Protein AF-A0A7C1L0Y0-F1 (afdb_monomer)

Radius of gyration: 21.25 Å; Cα contacts (8 Å, |Δi|>4): 255; chains: 1; bounding box: 67×41×47 Å

Mean predicted aligned error: 11.21 Å

Structure (mmCIF, N/CA/C/O backbone):
data_AF-A0A7C1L0Y0-F1
#
_entry.id   AF-A0A7C1L0Y0-F1
#
loop_
_atom_site.group_PDB
_atom_site.id
_atom_site.type_symbol
_atom_site.label_atom_id
_atom_site.label_alt_id
_atom_site.label_comp_id
_atom_site.label_asym_id
_atom_site.label_entity_id
_atom_site.label_seq_id
_atom_site.pdbx_PDB_ins_code
_atom_site.Cartn_x
_atom_site.Cartn_y
_atom_site.Cartn_z
_atom_site.occupancy
_atom_site.B_iso_or_equiv
_atom_site.auth_seq_id
_atom_site.auth_comp_id
_atom_site.auth_asym_id
_atom_site.auth_atom_id
_atom_site.pdbx_PDB_model_num
ATOM 1 N N . MET A 1 1 ? -4.955 -23.421 -29.730 1.00 35.38 1 MET A N 1
ATOM 2 C CA . MET A 1 1 ? -6.158 -22.615 -29.413 1.00 35.38 1 MET A CA 1
ATOM 3 C C . MET A 1 1 ? -6.436 -22.677 -27.915 1.00 35.38 1 MET A C 1
ATOM 5 O O . MET A 1 1 ? -6.998 -23.660 -27.446 1.00 35.38 1 MET A O 1
ATOM 9 N N . LYS A 1 2 ? -5.989 -21.679 -27.143 1.00 33.38 2 LYS A N 1
ATOM 10 C CA . LYS A 1 2 ? -6.335 -21.551 -25.717 1.00 33.38 2 LYS A CA 1
ATOM 11 C C . LYS A 1 2 ? -7.676 -20.817 -25.620 1.00 33.38 2 LYS A C 1
ATOM 13 O O . LYS A 1 2 ? -7.825 -19.755 -26.209 1.00 33.38 2 LYS A O 1
ATOM 18 N N . LYS A 1 3 ? -8.651 -21.419 -24.934 1.00 31.72 3 LYS A N 1
ATOM 19 C CA . LYS A 1 3 ? -9.979 -20.837 -24.696 1.00 31.72 3 LYS A CA 1
ATOM 20 C C . LYS A 1 3 ? -9.830 -19.555 -23.870 1.00 31.72 3 LYS A C 1
ATOM 22 O O . LYS A 1 3 ? -9.329 -19.617 -22.749 1.00 31.72 3 LYS A O 1
ATOM 27 N N . GLU A 1 4 ? -10.279 -18.426 -24.410 1.00 34.56 4 GLU A N 1
ATOM 28 C CA . GLU A 1 4 ? -10.445 -17.182 -23.657 1.00 34.56 4 GLU A CA 1
ATOM 29 C C . GLU A 1 4 ? -11.458 -17.413 -22.529 1.00 34.56 4 GLU A C 1
ATOM 31 O O . GLU A 1 4 ? -12.643 -17.664 -22.763 1.00 34.56 4 GLU A O 1
ATOM 36 N N . LYS A 1 5 ? -10.995 -17.358 -21.278 1.00 37.69 5 LYS A N 1
ATOM 37 C CA . LYS A 1 5 ? -11.889 -17.243 -20.127 1.00 37.69 5 LYS A CA 1
ATOM 38 C C . LYS A 1 5 ? -12.346 -15.791 -20.055 1.00 37.69 5 LYS A C 1
ATOM 40 O O . LYS A 1 5 ? -11.614 -14.907 -19.625 1.00 37.69 5 LYS A O 1
ATOM 45 N N . MET A 1 6 ? -13.571 -15.563 -20.511 1.00 31.81 6 MET A N 1
ATOM 46 C CA . MET A 1 6 ? -14.290 -14.307 -20.348 1.00 31.81 6 MET A CA 1
ATOM 47 C C . MET A 1 6 ? -14.383 -13.981 -18.848 1.00 31.81 6 MET A C 1
ATOM 49 O O . MET A 1 6 ? -15.050 -14.692 -18.094 1.00 31.81 6 MET A O 1
ATOM 53 N N . PHE A 1 7 ? -13.678 -12.935 -18.413 1.00 35.31 7 PHE A N 1
ATOM 54 C CA . PHE A 1 7 ? -13.710 -12.435 -17.039 1.00 35.31 7 PHE A CA 1
ATOM 55 C C . PHE A 1 7 ? -15.130 -11.957 -16.705 1.00 35.31 7 PHE A C 1
ATOM 57 O O . PHE A 1 7 ? -15.540 -10.861 -17.078 1.00 35.31 7 PHE A O 1
ATOM 64 N N . HIS A 1 8 ? -15.899 -12.795 -16.012 1.00 37.00 8 HIS A N 1
ATOM 65 C CA . HIS A 1 8 ? -17.116 -12.371 -15.332 1.00 37.00 8 HIS A CA 1
ATOM 66 C C . HIS A 1 8 ? -16.709 -11.783 -13.979 1.00 37.00 8 HIS A C 1
ATOM 68 O O . HIS A 1 8 ? -16.465 -12.523 -13.027 1.00 37.00 8 HIS A O 1
ATOM 74 N N . SER A 1 9 ? -16.643 -10.451 -13.897 1.00 36.31 9 SER A N 1
ATOM 75 C CA . SER A 1 9 ? -16.677 -9.756 -12.609 1.00 36.31 9 SER A CA 1
ATOM 76 C C . SER A 1 9 ? -17.958 -10.175 -11.888 1.00 36.31 9 SER A C 1
ATOM 78 O O . SER A 1 9 ? -19.074 -9.974 -12.374 1.00 36.31 9 SER A O 1
ATOM 80 N N . LYS A 1 10 ? -17.796 -10.841 -10.749 1.00 47.59 10 LYS A N 1
ATOM 81 C CA . LYS A 1 10 ? -18.894 -11.393 -9.963 1.00 47.59 10 LYS A CA 1
ATOM 82 C C . LYS A 1 10 ? -19.324 -10.404 -8.881 1.00 47.59 10 LYS A C 1
ATOM 84 O O . LYS A 1 10 ? -19.517 -10.808 -7.746 1.00 47.59 10 LYS A O 1
ATOM 89 N N . THR A 1 11 ? -19.501 -9.125 -9.213 1.00 47.56 11 THR A N 1
ATOM 90 C CA . THR A 1 11 ? -19.974 -8.105 -8.258 1.00 47.56 11 THR A CA 1
ATOM 91 C C . THR A 1 11 ? -20.787 -7.007 -8.950 1.00 47.56 11 THR A C 1
ATOM 93 O O . THR A 1 11 ? -20.313 -5.898 -9.136 1.00 47.56 11 THR A O 1
ATOM 96 N N . ASP A 1 12 ? -21.984 -7.362 -9.420 1.00 54.16 12 ASP A N 1
ATOM 97 C CA . ASP A 1 12 ? -23.281 -6.778 -9.022 1.00 54.16 12 ASP A CA 1
ATOM 98 C C . ASP A 1 12 ? -24.364 -7.429 -9.893 1.00 54.16 12 ASP A C 1
ATOM 100 O O . ASP A 1 12 ? -24.525 -7.151 -11.081 1.00 54.16 12 ASP A O 1
ATOM 104 N N . SER A 1 13 ? -25.035 -8.454 -9.361 1.00 59.94 13 SER A N 1
ATOM 105 C CA . SER A 1 13 ? -25.794 -9.352 -10.236 1.00 59.94 13 SER A CA 1
ATOM 106 C C . SER A 1 13 ? -27.101 -8.713 -10.731 1.00 59.94 13 SER A C 1
ATOM 108 O O . SER A 1 13 ? -27.903 -8.226 -9.933 1.00 59.94 13 SER A O 1
ATOM 110 N N . ARG A 1 14 ? -27.398 -8.870 -12.030 1.00 62.81 14 ARG A N 1
ATOM 111 C CA . ARG A 1 14 ? -28.728 -8.641 -12.644 1.00 62.81 14 ARG A CA 1
ATOM 112 C C . ARG A 1 14 ? -29.871 -9.269 -11.837 1.00 62.81 14 ARG A C 1
ATOM 114 O O . ARG A 1 14 ? -30.970 -8.736 -11.767 1.00 62.81 14 ARG A O 1
ATOM 121 N N . ARG A 1 15 ? -29.600 -10.399 -11.178 1.00 63.84 15 ARG A N 1
ATOM 122 C CA . ARG A 1 15 ? -30.541 -11.102 -10.296 1.00 63.84 15 ARG A CA 1
ATOM 123 C C . ARG A 1 15 ? -30.881 -10.291 -9.039 1.00 63.84 15 ARG A C 1
ATOM 125 O O . ARG A 1 15 ? -32.002 -10.381 -8.556 1.00 63.84 15 ARG A O 1
ATOM 132 N N . ARG A 1 16 ? -29.943 -9.502 -8.510 1.00 60.69 16 ARG A N 1
ATOM 133 C CA . ARG A 1 16 ? -30.163 -8.597 -7.371 1.00 60.69 16 ARG A CA 1
ATOM 134 C C . ARG A 1 16 ? -31.019 -7.401 -7.793 1.00 60.69 16 ARG A C 1
ATOM 136 O O . ARG A 1 16 ? -31.994 -7.110 -7.113 1.00 60.69 16 ARG A O 1
ATOM 143 N N . PHE A 1 17 ? -30.726 -6.815 -8.958 1.00 63.44 17 PHE A N 1
ATOM 144 C CA . PHE A 1 17 ? -31.548 -5.771 -9.583 1.00 63.44 17 PHE A CA 1
ATOM 145 C C . PHE A 1 17 ? -32.999 -6.234 -9.801 1.00 63.44 17 PHE A C 1
ATOM 147 O O . PHE A 1 17 ? -33.929 -5.585 -9.328 1.00 63.44 17 PHE A O 1
ATOM 154 N N . LEU A 1 18 ? -33.195 -7.411 -10.411 1.00 71.25 18 LEU A N 1
ATOM 155 C CA . LEU A 1 18 ? -34.526 -7.992 -10.633 1.00 71.25 18 LEU A CA 1
ATOM 156 C C . LEU A 1 18 ? -35.269 -8.282 -9.320 1.00 71.25 18 LEU A C 1
ATOM 158 O O . LEU A 1 18 ? -36.446 -7.953 -9.210 1.00 71.25 18 LEU A O 1
ATOM 162 N N . LYS A 1 19 ? -34.589 -8.826 -8.300 1.00 62.62 19 LYS A N 1
ATOM 163 C CA . LYS A 1 19 ? -35.186 -9.057 -6.971 1.00 62.62 19 LYS A CA 1
ATOM 164 C C . LYS A 1 19 ? -35.640 -7.755 -6.297 1.00 62.62 19 LYS A C 1
ATOM 166 O O . LYS A 1 19 ? -36.722 -7.713 -5.710 1.00 62.62 19 LYS A O 1
ATOM 171 N N . CYS A 1 20 ? -34.842 -6.692 -6.386 1.00 60.16 20 CYS A N 1
ATOM 172 C CA . CYS A 1 20 ? -35.207 -5.385 -5.836 1.00 60.16 20 CYS A CA 1
ATOM 173 C C . CYS A 1 20 ? -36.398 -4.757 -6.580 1.00 60.16 20 CYS A C 1
ATOM 175 O O . CYS A 1 20 ? -37.294 -4.224 -5.929 1.00 60.16 20 CYS A O 1
ATOM 177 N N . LEU A 1 21 ? -36.456 -4.889 -7.910 1.00 64.94 21 LEU A N 1
ATOM 178 C CA . LEU A 1 21 ? -37.602 -4.471 -8.729 1.00 64.94 21 LEU A CA 1
ATOM 179 C C . LEU A 1 21 ? -38.893 -5.196 -8.334 1.00 64.94 21 LEU A C 1
ATOM 181 O O . LEU A 1 21 ? -39.922 -4.554 -8.137 1.00 64.94 21 LEU A O 1
ATOM 185 N N . THR A 1 22 ? -38.836 -6.519 -8.148 1.00 62.50 22 THR A N 1
ATOM 186 C CA . THR A 1 22 ? -40.013 -7.309 -7.752 1.00 62.50 22 THR A CA 1
ATOM 187 C C . THR A 1 22 ? -40.542 -6.933 -6.368 1.00 62.50 22 THR A C 1
ATOM 189 O O . THR A 1 22 ? -41.752 -6.864 -6.174 1.00 62.50 22 THR A O 1
ATOM 192 N N . LEU A 1 23 ? -39.655 -6.624 -5.414 1.00 58.59 23 LEU A N 1
ATOM 193 C CA . LEU A 1 23 ? -40.051 -6.165 -4.077 1.00 58.59 23 LEU A CA 1
ATOM 194 C C . LEU A 1 23 ? -40.652 -4.751 -4.106 1.00 58.59 23 LEU A C 1
ATOM 196 O O . LEU A 1 23 ? -41.602 -4.478 -3.377 1.00 58.59 23 LEU A O 1
ATOM 200 N N . GLY A 1 24 ? -40.131 -3.868 -4.966 1.00 57.28 24 GLY A N 1
ATOM 201 C CA . GLY A 1 24 ? -40.693 -2.535 -5.188 1.00 57.28 24 GLY A CA 1
ATOM 202 C C . GLY A 1 24 ? -42.105 -2.584 -5.779 1.00 57.28 24 GLY A C 1
ATOM 203 O O . GLY A 1 24 ? -42.995 -1.901 -5.280 1.00 57.28 24 GLY A O 1
ATOM 204 N N . ALA A 1 25 ? -42.334 -3.439 -6.781 1.00 59.56 25 ALA A N 1
ATOM 205 C CA . ALA A 1 25 ? -43.645 -3.611 -7.411 1.00 59.56 25 ALA A CA 1
ATOM 206 C C . ALA A 1 25 ? -44.691 -4.221 -6.456 1.00 59.56 25 ALA A C 1
ATOM 208 O O . ALA A 1 25 ? -45.828 -3.753 -6.406 1.00 59.56 25 ALA A O 1
ATOM 209 N N . ALA A 1 26 ? -44.304 -5.215 -5.649 1.00 58.16 26 ALA A N 1
ATOM 210 C CA . ALA A 1 26 ? -45.197 -5.827 -4.662 1.00 58.16 26 ALA A CA 1
ATOM 211 C C . ALA A 1 26 ? -45.600 -4.851 -3.537 1.00 58.16 26 ALA A C 1
ATOM 213 O O . ALA A 1 26 ? -46.751 -4.852 -3.108 1.00 58.16 26 ALA A O 1
ATOM 214 N N . GLY A 1 27 ? -44.684 -3.982 -3.091 1.00 56.69 27 GLY A N 1
ATOM 215 C CA . GLY A 1 27 ? -44.976 -2.960 -2.078 1.00 56.69 27 GLY A CA 1
ATOM 216 C C . GLY A 1 27 ? -45.966 -1.885 -2.544 1.00 56.69 27 GLY A C 1
ATOM 217 O O . GLY A 1 27 ? -46.777 -1.424 -1.744 1.00 56.69 27 GLY A O 1
ATOM 218 N N . VAL A 1 28 ? -45.942 -1.534 -3.837 1.00 56.06 28 VAL A N 1
ATOM 219 C CA . VAL A 1 28 ? -46.914 -0.618 -4.468 1.00 56.06 28 VAL A CA 1
ATOM 220 C C . VAL A 1 28 ? -48.297 -1.262 -4.565 1.00 56.06 28 VAL A C 1
ATOM 222 O O . VAL A 1 28 ? -49.297 -0.619 -4.258 1.00 56.06 28 VAL A O 1
ATOM 225 N N . ALA A 1 29 ? -48.361 -2.542 -4.940 1.00 55.28 29 ALA A N 1
ATOM 226 C CA . ALA A 1 29 ? -49.622 -3.274 -5.060 1.00 55.28 29 ALA A CA 1
ATOM 227 C C . ALA A 1 29 ? -50.305 -3.535 -3.701 1.00 55.28 29 ALA A C 1
ATOM 229 O O . ALA A 1 29 ? -51.528 -3.620 -3.639 1.00 55.28 29 ALA A O 1
ATOM 230 N N . ALA A 1 30 ? -49.535 -3.627 -2.611 1.00 55.38 30 ALA A N 1
ATOM 231 C CA . ALA A 1 30 ? -50.038 -3.886 -1.258 1.00 55.38 30 ALA A CA 1
ATOM 232 C C . ALA A 1 30 ? -50.416 -2.617 -0.457 1.00 55.38 30 ALA A C 1
ATOM 234 O O . ALA A 1 30 ? -50.624 -2.701 0.752 1.00 55.38 30 ALA A O 1
ATOM 235 N N . GLY A 1 31 ? -50.483 -1.439 -1.092 1.00 47.25 31 GLY A N 1
ATOM 236 C CA . GLY A 1 31 ? -50.900 -0.190 -0.435 1.00 47.25 31 GLY A CA 1
ATOM 237 C C . GLY A 1 31 ? -49.877 0.407 0.542 1.00 47.25 31 GLY A C 1
ATOM 238 O O . GLY A 1 31 ? -50.214 1.292 1.327 1.00 47.25 31 GLY A O 1
ATOM 239 N N . GLY A 1 32 ? -48.623 -0.054 0.513 1.00 57.50 32 GLY A N 1
ATOM 240 C CA . GLY A 1 32 ? -47.550 0.529 1.314 1.00 57.50 32 GLY A CA 1
ATOM 241 C C . GLY A 1 32 ? -47.140 1.907 0.788 1.00 57.50 32 GLY A C 1
ATOM 242 O O . GLY A 1 32 ? -47.070 2.121 -0.421 1.00 57.50 32 GLY A O 1
ATOM 243 N N . LEU A 1 33 ? -46.821 2.842 1.693 1.00 51.41 33 LEU A N 1
ATOM 244 C CA . LEU A 1 33 ? -46.258 4.155 1.349 1.00 51.41 33 LEU A CA 1
ATOM 245 C C . LEU A 1 33 ? -45.035 3.981 0.433 1.00 51.41 33 LEU A C 1
ATOM 247 O O . LEU A 1 33 ? -43.972 3.526 0.865 1.00 51.41 33 LEU A O 1
ATOM 251 N N . TYR A 1 34 ? -45.190 4.348 -0.839 1.00 53.59 34 TYR A N 1
ATOM 252 C CA . TYR A 1 34 ? -44.123 4.321 -1.830 1.00 53.59 34 TYR A CA 1
ATOM 253 C C . TYR A 1 34 ? -43.021 5.299 -1.404 1.00 53.59 34 TYR A C 1
ATOM 255 O O . TYR A 1 34 ? -43.195 6.513 -1.459 1.00 53.59 34 TYR A O 1
ATOM 263 N N . GLN A 1 35 ? -41.883 4.772 -0.942 1.00 55.03 35 GLN A N 1
ATOM 264 C CA . GLN A 1 35 ? -40.691 5.563 -0.616 1.00 55.03 35 GLN A CA 1
ATOM 265 C C . GLN A 1 35 ? -39.624 5.350 -1.702 1.00 55.03 35 GLN A C 1
ATOM 267 O O . GLN A 1 35 ? -38.693 4.560 -1.501 1.00 55.03 35 GLN A O 1
ATOM 272 N N . PRO A 1 36 ? -39.729 6.038 -2.857 1.00 54.62 36 PRO A N 1
ATOM 273 C CA . PRO A 1 36 ? -38.850 5.828 -4.010 1.00 54.62 36 PRO A CA 1
ATOM 274 C C . PRO A 1 36 ? -37.370 6.033 -3.669 1.00 54.62 36 PRO A C 1
ATOM 276 O O . PRO A 1 36 ? -36.516 5.323 -4.192 1.00 54.62 36 PRO A O 1
ATOM 279 N N . GLN A 1 37 ? -37.054 6.912 -2.713 1.00 54.31 37 GLN A N 1
ATOM 280 C CA . GLN A 1 37 ? -35.682 7.136 -2.246 1.00 54.31 37 GLN A CA 1
ATOM 281 C C . GLN A 1 37 ? -35.058 5.920 -1.542 1.00 54.31 37 GLN A C 1
ATOM 283 O O . GLN A 1 37 ? -33.864 5.666 -1.697 1.00 54.31 37 GLN A O 1
ATOM 288 N N . LYS A 1 38 ? -35.839 5.114 -0.808 1.00 57.16 38 LYS A N 1
ATOM 289 C CA . LYS A 1 38 ? -35.324 3.893 -0.157 1.00 57.16 38 LYS A CA 1
ATOM 290 C C . LYS A 1 38 ? -35.105 2.753 -1.148 1.00 57.16 38 LYS A C 1
ATOM 292 O O . LYS A 1 38 ? -34.252 1.901 -0.920 1.00 57.16 38 LYS A O 1
ATOM 297 N N . VAL A 1 39 ? -35.872 2.724 -2.236 1.00 58.06 39 VAL A N 1
ATOM 298 C CA . VAL A 1 39 ? -35.721 1.728 -3.306 1.00 58.06 39 VAL A CA 1
ATOM 299 C C . VAL A 1 39 ? -34.561 2.115 -4.222 1.00 58.06 39 VAL A C 1
ATOM 301 O O . VAL A 1 39 ? -33.701 1.280 -4.478 1.00 58.06 39 VAL A O 1
ATOM 304 N N . SER A 1 40 ? -34.471 3.389 -4.615 1.00 57.03 40 SER A N 1
ATOM 305 C CA . SER A 1 40 ? -33.349 3.935 -5.385 1.00 57.03 40 SER A CA 1
ATOM 306 C C . SER A 1 40 ? -32.017 3.729 -4.664 1.00 57.03 40 SER A C 1
ATOM 308 O O . SER A 1 40 ? -31.117 3.114 -5.221 1.00 57.03 40 SER A O 1
ATOM 310 N N . SER A 1 41 ? -31.920 4.098 -3.381 1.00 59.91 41 SER A N 1
ATOM 311 C CA . SER A 1 41 ? -30.669 3.939 -2.621 1.00 59.91 41 SER A CA 1
ATOM 312 C C . SER A 1 41 ? -30.236 2.483 -2.418 1.00 59.91 41 SER A C 1
ATOM 314 O O . SER A 1 41 ? -29.048 2.194 -2.300 1.00 59.91 41 SER A O 1
ATOM 316 N N . ARG A 1 42 ? -31.183 1.536 -2.427 1.00 57.75 42 ARG A N 1
ATOM 317 C CA . ARG A 1 42 ? -30.892 0.092 -2.410 1.00 57.75 42 ARG A CA 1
ATOM 318 C C . ARG A 1 42 ? -30.475 -0.468 -3.771 1.00 57.75 42 ARG A C 1
ATOM 320 O O . ARG A 1 42 ? -29.869 -1.537 -3.800 1.00 57.75 42 ARG A O 1
ATOM 327 N N . ILE A 1 43 ? -30.842 0.192 -4.870 1.00 54.09 43 ILE A N 1
ATOM 328 C CA . ILE A 1 43 ? -30.554 -0.244 -6.245 1.00 54.09 43 ILE A CA 1
ATOM 329 C C . ILE A 1 43 ? -29.285 0.424 -6.787 1.00 54.09 43 ILE A C 1
ATOM 331 O O . ILE A 1 43 ? -28.487 -0.247 -7.432 1.00 54.09 43 ILE A O 1
ATOM 335 N N . PHE A 1 44 ? -29.096 1.712 -6.511 1.00 59.88 44 PHE A N 1
ATOM 336 C CA . PHE A 1 44 ? -28.043 2.553 -7.083 1.00 59.88 44 PHE A CA 1
ATOM 337 C C . PHE A 1 44 ? -27.012 3.035 -6.051 1.00 59.88 44 PHE A C 1
ATOM 339 O O . PHE A 1 44 ? -26.029 3.664 -6.423 1.00 59.88 44 PHE A O 1
ATOM 346 N N . GLY A 1 45 ? -27.202 2.714 -4.766 1.00 59.25 45 GLY A N 1
ATOM 347 C CA . GLY A 1 45 ? -26.424 3.307 -3.679 1.00 59.25 45 GLY A CA 1
ATOM 348 C C . GLY A 1 45 ? -26.984 4.665 -3.249 1.00 59.25 45 GLY A C 1
ATOM 349 O O . GLY A 1 45 ? -27.864 5.234 -3.888 1.00 59.25 45 GLY A O 1
ATOM 350 N N . SER A 1 46 ? -26.527 5.166 -2.105 1.00 62.53 46 SER A N 1
ATOM 351 C CA . SER A 1 46 ? -26.867 6.514 -1.639 1.00 62.53 46 SER A CA 1
ATOM 352 C C . SER A 1 46 ? -26.246 7.563 -2.573 1.00 62.53 46 SER A C 1
ATOM 354 O O . SER A 1 46 ? -25.079 7.426 -2.925 1.00 62.53 46 SER A O 1
ATOM 356 N N . ASP A 1 47 ? -26.967 8.648 -2.889 1.00 65.44 47 ASP A N 1
ATOM 357 C CA . ASP A 1 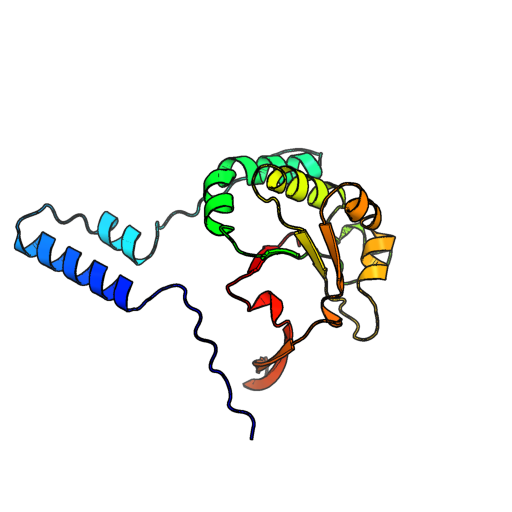47 ? -26.431 9.801 -3.648 1.00 65.44 47 ASP A CA 1
ATOM 358 C C . ASP A 1 47 ? -25.297 10.542 -2.904 1.00 65.44 47 ASP A C 1
ATOM 360 O O . ASP A 1 47 ? -24.716 11.502 -3.408 1.00 65.44 47 ASP A O 1
ATOM 364 N N . LYS A 1 48 ? -24.994 10.133 -1.668 1.00 74.19 48 LYS A N 1
ATOM 365 C CA . LYS A 1 48 ? -23.945 10.698 -0.822 1.00 74.19 48 LYS A CA 1
ATOM 366 C C . LYS A 1 48 ? -22.793 9.708 -0.696 1.00 74.19 48 LYS A C 1
ATOM 368 O O . LYS A 1 48 ? -23.000 8.562 -0.295 1.00 74.19 48 LYS A O 1
ATOM 373 N N . SER A 1 49 ? -21.590 10.179 -1.011 1.00 81.31 49 SER A N 1
ATOM 374 C CA . SER A 1 49 ? -20.343 9.456 -0.749 1.00 81.31 49 SER A CA 1
ATOM 375 C C . SER A 1 49 ? -19.903 9.679 0.697 1.00 81.31 49 SER A C 1
ATOM 377 O O . SER A 1 49 ? -19.927 10.812 1.179 1.00 81.31 49 SER A O 1
ATOM 379 N N . SER A 1 50 ? -19.486 8.611 1.379 1.00 84.44 50 SER A N 1
ATOM 380 C CA . SER A 1 50 ? -18.794 8.711 2.667 1.00 84.44 50 SER A CA 1
ATOM 381 C C . SER A 1 50 ? -17.356 9.154 2.412 1.00 84.44 50 SER A C 1
ATOM 383 O O . SER A 1 50 ? -16.614 8.473 1.709 1.00 84.44 50 SER A O 1
ATOM 385 N N . VAL A 1 51 ? -16.966 10.302 2.962 1.00 91.06 51 VAL A N 1
ATOM 386 C CA . VAL A 1 51 ? -15.617 10.864 2.821 1.00 91.06 51 VAL A CA 1
ATOM 387 C C . VAL A 1 51 ? -15.075 11.170 4.211 1.00 91.06 51 VAL A C 1
ATOM 389 O O . VAL A 1 51 ? -15.811 11.660 5.068 1.00 91.06 51 VAL A O 1
ATOM 392 N N . SER A 1 52 ? -13.794 10.888 4.432 1.00 95.00 52 SER A N 1
ATOM 393 C CA . SER A 1 52 ? -13.072 11.251 5.650 1.00 95.00 52 SER A CA 1
ATOM 394 C C . SER A 1 52 ? -11.809 12.022 5.287 1.00 95.00 52 SER A C 1
ATOM 396 O O . SER A 1 52 ? -11.138 11.702 4.307 1.00 95.00 52 SER A O 1
ATOM 398 N N . PHE A 1 53 ? -11.510 13.055 6.065 1.00 94.94 53 PHE A N 1
ATOM 399 C CA . PHE A 1 53 ? -10.297 13.851 5.956 1.00 94.94 53 PHE A CA 1
ATOM 400 C C . PHE A 1 53 ? -9.853 14.273 7.356 1.00 94.94 53 PHE A C 1
ATOM 402 O O . PHE A 1 53 ? -10.663 14.358 8.281 1.00 94.94 53 PHE A O 1
ATOM 409 N N . VAL A 1 54 ? -8.562 14.541 7.498 1.00 96.31 54 VAL A N 1
ATOM 410 C CA . VAL A 1 54 ? -7.937 14.988 8.742 1.00 96.31 54 VAL A CA 1
ATOM 411 C C . VAL A 1 54 ? -6.919 16.073 8.415 1.00 96.31 54 VAL A C 1
ATOM 413 O O . VAL A 1 54 ? -6.305 16.047 7.349 1.00 96.31 54 VAL A O 1
ATOM 416 N N . THR A 1 55 ? -6.750 17.025 9.327 1.00 96.94 55 THR A N 1
ATOM 417 C CA . THR A 1 55 ? -5.695 18.039 9.252 1.00 96.94 55 THR A CA 1
ATOM 418 C C . THR A 1 55 ? -4.606 17.651 10.244 1.00 96.94 55 THR A C 1
ATOM 420 O O . THR A 1 55 ? -4.865 17.620 11.443 1.00 96.94 55 THR A O 1
ATOM 423 N N . THR A 1 56 ? -3.412 17.345 9.749 1.00 96.50 56 THR A N 1
ATOM 424 C CA . THR A 1 56 ? -2.212 17.039 10.544 1.00 96.50 56 THR A CA 1
ATOM 425 C C . THR A 1 56 ? -0.973 17.298 9.681 1.00 96.50 56 THR A C 1
ATOM 427 O O . THR A 1 56 ? -1.068 17.325 8.450 1.00 96.50 56 THR A O 1
ATOM 430 N N . ASP A 1 57 ? 0.169 17.529 10.318 1.00 96.94 57 ASP A N 1
ATOM 431 C CA . ASP A 1 57 ? 1.492 17.612 9.699 1.00 96.94 57 ASP A CA 1
ATOM 432 C C . ASP A 1 57 ? 2.239 16.264 9.702 1.00 96.94 57 ASP A C 1
ATOM 434 O O . ASP A 1 57 ? 3.284 16.139 9.060 1.00 96.94 57 ASP A O 1
ATOM 438 N N . ASP A 1 58 ? 1.681 15.234 10.345 1.00 97.81 58 ASP A N 1
ATOM 439 C CA . ASP A 1 58 ? 2.236 13.883 10.388 1.00 97.81 58 ASP A CA 1
ATOM 440 C C . ASP A 1 58 ? 1.588 12.964 9.333 1.00 97.81 58 ASP A C 1
ATOM 442 O O . ASP A 1 58 ? 0.382 12.702 9.321 1.00 97.81 58 ASP A O 1
ATOM 446 N N . HIS A 1 59 ? 2.404 12.421 8.425 1.00 96.50 59 HIS A N 1
ATOM 447 C CA . HIS A 1 59 ? 1.932 11.563 7.333 1.00 96.50 59 HIS A CA 1
ATOM 448 C C . HIS A 1 59 ? 1.320 10.230 7.796 1.00 96.50 59 HIS A C 1
ATOM 450 O O . HIS A 1 59 ? 0.412 9.715 7.132 1.00 96.50 59 HIS A O 1
ATOM 456 N N . ARG A 1 60 ? 1.825 9.656 8.894 1.00 98.12 60 ARG A N 1
ATOM 457 C CA . ARG A 1 60 ? 1.355 8.386 9.465 1.00 98.12 60 ARG A CA 1
ATOM 458 C C . ARG A 1 60 ? 0.008 8.580 10.138 1.00 98.12 60 ARG A C 1
ATOM 460 O O . ARG A 1 60 ? -0.920 7.811 9.884 1.00 98.12 60 ARG A O 1
ATOM 467 N N . GLU A 1 61 ? -0.120 9.637 10.930 1.00 98.25 61 GLU A N 1
ATOM 468 C CA . GLU A 1 61 ? -1.380 10.048 11.533 1.00 98.25 61 GLU A CA 1
ATOM 469 C C . GLU A 1 61 ? -2.417 10.378 10.457 1.00 98.25 61 GLU A C 1
ATOM 471 O O . GLU A 1 61 ? -3.552 9.907 10.551 1.00 98.25 61 GLU A O 1
ATOM 476 N N . ALA A 1 62 ? -2.024 11.099 9.399 1.00 97.50 62 ALA A N 1
ATOM 477 C CA . ALA A 1 62 ? -2.922 11.462 8.306 1.00 97.50 62 ALA A CA 1
ATOM 478 C C . ALA A 1 62 ? -3.595 10.227 7.688 1.00 97.50 62 ALA A C 1
ATOM 480 O O . ALA A 1 62 ? -4.818 10.187 7.530 1.00 97.50 62 ALA A O 1
ATOM 481 N N . ALA A 1 63 ? -2.809 9.192 7.373 1.00 97.69 63 ALA A N 1
ATOM 482 C CA . ALA A 1 63 ? -3.328 7.936 6.833 1.00 97.69 63 ALA A CA 1
ATOM 483 C C . ALA A 1 63 ? -4.199 7.180 7.848 1.00 97.69 63 ALA A C 1
ATOM 485 O O . ALA A 1 63 ? -5.314 6.772 7.525 1.00 97.69 63 ALA A O 1
ATOM 486 N N . TYR A 1 64 ? -3.721 7.011 9.082 1.00 98.50 64 TYR A N 1
ATOM 487 C CA . TYR A 1 64 ? -4.443 6.240 10.093 1.00 98.50 64 TYR A CA 1
ATOM 488 C C . TYR A 1 64 ? -5.791 6.883 10.454 1.00 98.50 64 TYR A C 1
ATOM 490 O O . TYR A 1 64 ? -6.829 6.216 10.432 1.00 98.50 64 TYR A O 1
ATOM 498 N N . GLN A 1 65 ? -5.798 8.186 10.752 1.00 98.38 65 GLN A N 1
ATOM 499 C CA . GLN A 1 65 ? -6.993 8.903 11.202 1.00 98.38 65 GLN A CA 1
ATOM 500 C C . GLN A 1 65 ? -8.013 9.115 10.083 1.00 98.38 65 GLN A C 1
ATOM 502 O O . GLN A 1 65 ? -9.209 9.086 10.357 1.00 98.38 65 GLN A O 1
ATOM 507 N N . SER A 1 66 ? -7.583 9.272 8.826 1.00 97.50 66 SER A N 1
ATOM 508 C CA . SER A 1 66 ? -8.524 9.349 7.696 1.00 97.50 66 SER A CA 1
ATOM 509 C C . SER A 1 66 ? -9.210 8.008 7.407 1.00 97.50 66 SER A C 1
ATOM 511 O O . SER A 1 66 ? -10.376 7.976 7.019 1.00 97.50 66 SER A O 1
ATOM 513 N N . LEU A 1 67 ? -8.537 6.879 7.644 1.00 97.50 67 LEU A N 1
ATOM 514 C CA . LEU A 1 67 ? -9.134 5.552 7.462 1.00 97.50 67 LEU A CA 1
ATOM 515 C C . LEU A 1 67 ? -9.996 5.118 8.654 1.00 97.50 67 LEU A C 1
ATOM 517 O O . LEU A 1 67 ? -10.967 4.375 8.480 1.00 97.50 67 LEU A O 1
ATOM 521 N N . LYS A 1 68 ? -9.683 5.583 9.869 1.00 97.81 68 LYS A N 1
ATOM 522 C CA . LYS A 1 68 ? -10.316 5.108 11.108 1.00 97.81 68 LYS A CA 1
ATOM 523 C C . LYS A 1 68 ? -11.854 5.202 11.117 1.00 97.81 68 LYS A C 1
ATOM 525 O O .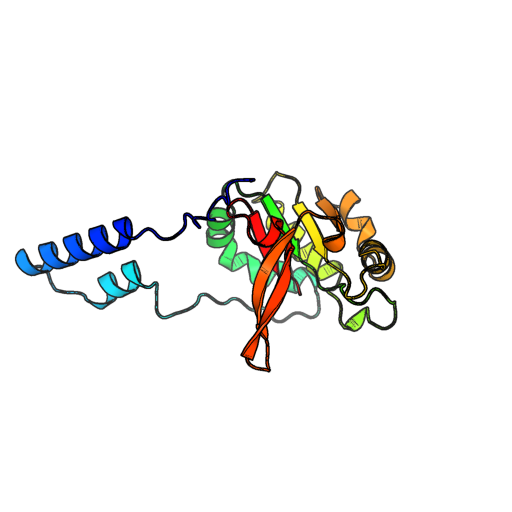 LYS A 1 68 ? -12.480 4.202 11.484 1.00 97.81 68 LYS A O 1
ATOM 530 N N . PRO A 1 69 ? -12.502 6.304 10.685 1.00 97.56 69 PRO A N 1
ATOM 531 C CA . PRO A 1 69 ? -13.965 6.390 10.631 1.00 97.56 69 PRO A CA 1
ATOM 532 C C . PRO A 1 69 ? -14.604 5.368 9.684 1.00 97.56 69 PRO A C 1
ATOM 534 O O . PRO A 1 69 ? -15.754 4.981 9.880 1.00 97.56 69 PRO A O 1
ATOM 537 N N . LEU A 1 70 ? -13.850 4.906 8.683 1.00 96.38 70 LEU A N 1
ATOM 538 C CA . LEU A 1 70 ? -14.295 3.962 7.662 1.00 96.38 70 LEU A CA 1
ATOM 539 C C . LEU A 1 70 ? -13.980 2.502 8.025 1.00 96.38 70 LEU A C 1
ATOM 541 O O . LEU A 1 70 ? -14.273 1.609 7.232 1.00 96.38 70 LEU A O 1
ATOM 545 N N . GLN A 1 71 ? -13.427 2.224 9.217 1.00 97.44 71 GLN A N 1
ATOM 546 C CA . GLN A 1 71 ? -12.918 0.897 9.591 1.00 97.44 71 GLN A CA 1
ATOM 547 C C . GLN A 1 71 ? -13.914 -0.234 9.314 1.00 97.44 71 GLN A C 1
ATOM 549 O O . GLN A 1 71 ? -13.556 -1.209 8.664 1.00 97.44 71 GLN A O 1
ATOM 554 N N . LYS A 1 72 ? -15.173 -0.095 9.751 1.00 96.94 72 LYS A N 1
ATOM 555 C CA . LYS A 1 72 ? -16.198 -1.140 9.569 1.00 96.94 72 LYS A CA 1
ATOM 556 C C . LYS A 1 72 ? -16.507 -1.417 8.097 1.00 96.94 72 LYS A C 1
ATOM 558 O O . LYS A 1 72 ? -16.811 -2.550 7.733 1.00 96.94 72 LYS A O 1
ATOM 56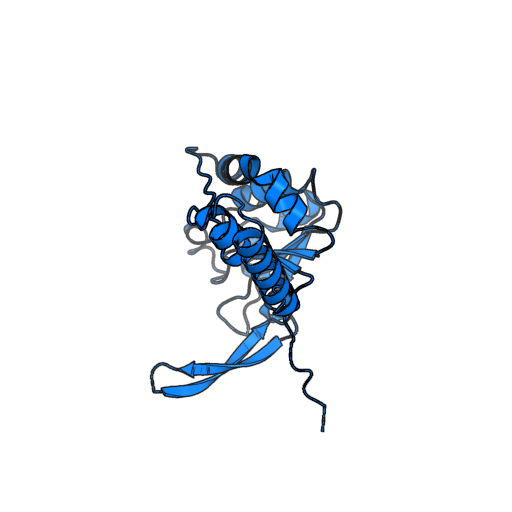3 N N . GLU A 1 73 ? -16.482 -0.381 7.261 1.00 95.50 73 GLU A N 1
ATOM 564 C CA . GLU A 1 73 ? -16.738 -0.511 5.827 1.00 95.50 73 GLU A CA 1
ATOM 565 C C . GLU A 1 73 ? -15.552 -1.171 5.128 1.00 95.50 73 GLU A C 1
ATOM 567 O O . GLU A 1 73 ? -15.750 -2.105 4.353 1.00 95.50 73 GLU A O 1
ATOM 572 N N . VAL A 1 74 ? -14.331 -0.743 5.462 1.00 97.00 74 VAL A N 1
ATOM 573 C CA . VAL A 1 74 ? -13.094 -1.307 4.915 1.00 97.00 74 VAL A CA 1
ATOM 574 C C . VAL A 1 74 ? -12.917 -2.764 5.338 1.00 97.00 74 VAL A C 1
ATOM 576 O O . VAL A 1 74 ? -12.708 -3.608 4.479 1.00 97.00 74 VAL A O 1
ATOM 579 N N . GLU A 1 75 ? -13.087 -3.095 6.618 1.00 97.81 75 GLU A N 1
ATOM 580 C CA . GLU A 1 75 ? -13.008 -4.469 7.139 1.00 97.81 75 GLU A CA 1
ATOM 581 C C . GLU A 1 75 ? -13.995 -5.398 6.418 1.00 97.81 75 GLU A C 1
ATOM 583 O O . GLU A 1 75 ? -13.627 -6.460 5.911 1.00 97.81 75 GLU A O 1
ATOM 588 N N . LYS A 1 76 ? -15.247 -4.952 6.260 1.00 97.25 76 LYS A N 1
ATOM 589 C CA . LYS A 1 76 ? -16.265 -5.691 5.508 1.00 97.25 76 LYS A CA 1
ATOM 590 C C . LYS A 1 76 ? -15.910 -5.841 4.025 1.00 97.25 76 LYS A C 1
ATOM 592 O O . LYS A 1 76 ? -16.249 -6.860 3.422 1.00 97.25 76 LYS A O 1
ATOM 597 N N . ALA A 1 77 ? -15.311 -4.821 3.415 1.00 96.38 77 ALA A N 1
ATOM 598 C CA . ALA A 1 77 ? -14.956 -4.827 2.000 1.00 96.38 77 ALA A CA 1
ATOM 599 C C . ALA A 1 77 ? -13.695 -5.656 1.706 1.00 96.38 77 ALA A C 1
ATOM 601 O O . ALA A 1 77 ? -13.606 -6.246 0.625 1.00 96.38 77 ALA A O 1
ATOM 602 N N . ILE A 1 78 ? -12.763 -5.732 2.662 1.00 98.31 78 ILE A N 1
ATOM 603 C CA . ILE A 1 78 ? -11.623 -6.650 2.643 1.00 98.31 78 ILE A CA 1
ATOM 604 C C . ILE A 1 78 ? -12.146 -8.089 2.682 1.00 98.31 78 ILE A C 1
ATOM 606 O O . ILE A 1 78 ? -11.886 -8.853 1.752 1.00 98.31 78 ILE A O 1
ATOM 610 N N . GLY A 1 79 ? -12.935 -8.451 3.702 1.00 97.06 79 GLY A N 1
ATOM 611 C CA . GLY A 1 79 ? -13.388 -9.832 3.887 1.00 97.06 79 GLY A CA 1
ATOM 612 C C . GLY A 1 79 ? -12.209 -10.812 3.850 1.00 97.06 79 GLY A C 1
ATOM 613 O O . GLY A 1 79 ? -11.237 -10.642 4.576 1.00 97.06 79 GLY A O 1
ATOM 614 N N . ASP A 1 80 ? -12.262 -11.802 2.957 1.00 96.19 80 ASP A N 1
ATOM 615 C CA . ASP A 1 80 ? -11.186 -12.791 2.787 1.00 96.19 80 ASP A CA 1
ATOM 616 C C . ASP A 1 80 ? -10.138 -12.432 1.719 1.00 96.19 80 ASP A C 1
ATOM 618 O O . ASP A 1 80 ? -9.193 -13.201 1.506 1.00 96.19 80 ASP A O 1
ATOM 622 N N . ARG A 1 81 ? -10.283 -11.288 1.045 1.00 98.44 81 ARG A N 1
ATOM 623 C CA . ARG A 1 81 ? -9.450 -10.896 -0.100 1.00 98.44 81 ARG A CA 1
ATOM 624 C C . ARG A 1 81 ? -8.006 -10.607 0.305 1.00 98.44 81 ARG A C 1
ATOM 626 O O . ARG A 1 81 ? -7.731 -10.167 1.417 1.00 98.44 81 ARG A O 1
ATOM 633 N N . GLN A 1 82 ? -7.082 -10.790 -0.633 1.00 98.50 82 GLN A N 1
ATOM 634 C CA . GLN A 1 82 ? -5.689 -10.375 -0.477 1.00 98.50 82 GLN A CA 1
ATOM 635 C C . GLN A 1 82 ? -5.597 -8.844 -0.513 1.00 98.50 82 GLN A C 1
ATOM 637 O O . GLN A 1 82 ? -5.915 -8.230 -1.532 1.00 98.50 82 GLN A O 1
ATOM 642 N N . VAL A 1 83 ? -5.132 -8.218 0.569 1.00 98.75 83 VAL A N 1
ATOM 643 C CA . VAL A 1 83 ? -4.894 -6.766 0.607 1.00 98.75 83 VAL A CA 1
ATOM 644 C C . VAL A 1 83 ? -3.605 -6.418 -0.123 1.00 98.75 83 VAL A C 1
ATOM 646 O O . VAL A 1 83 ? -2.553 -7.027 0.118 1.00 98.75 83 VAL A O 1
ATOM 649 N N . ILE A 1 84 ? -3.699 -5.420 -0.999 1.00 98.62 84 ILE A N 1
ATOM 650 C CA . ILE A 1 84 ? -2.580 -4.889 -1.770 1.00 98.62 84 ILE A CA 1
ATOM 651 C C . ILE A 1 84 ? -2.565 -3.374 -1.661 1.00 98.62 84 ILE A C 1
ATOM 653 O O . ILE A 1 84 ? -3.569 -2.727 -1.938 1.00 98.62 84 ILE A O 1
ATOM 657 N N . ILE A 1 85 ? -1.419 -2.812 -1.298 1.00 98.62 85 ILE A N 1
ATOM 658 C CA . ILE A 1 85 ? -1.177 -1.374 -1.294 1.00 98.62 85 ILE A CA 1
ATOM 659 C C . ILE A 1 85 ? -0.359 -1.045 -2.537 1.00 98.62 85 ILE A C 1
ATOM 661 O O . ILE A 1 85 ? 0.808 -1.427 -2.644 1.00 98.62 85 ILE A O 1
ATOM 665 N N . LYS A 1 86 ? -0.963 -0.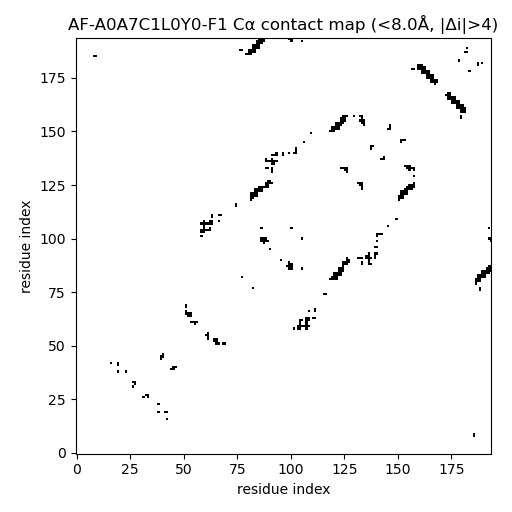319 -3.477 1.00 97.94 86 LYS A N 1
ATOM 666 C CA . LYS A 1 86 ? -0.219 0.278 -4.580 1.00 97.94 86 LYS A CA 1
ATOM 667 C C . LYS A 1 86 ? 0.274 1.654 -4.145 1.00 97.94 86 LYS A C 1
ATOM 669 O O . LYS A 1 86 ? -0.530 2.569 -3.975 1.00 97.94 86 LYS A O 1
ATOM 674 N N . VAL A 1 87 ? 1.583 1.793 -3.978 1.00 97.56 87 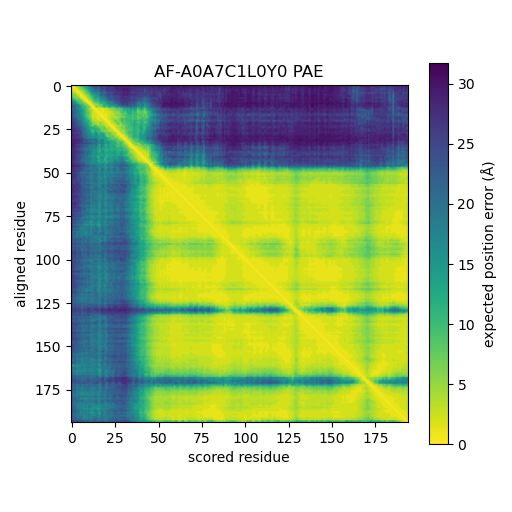VAL A N 1
ATOM 675 C CA . VAL A 1 87 ? 2.225 3.087 -3.698 1.00 97.56 87 VAL A CA 1
ATOM 676 C C . VAL A 1 87 ? 2.441 3.858 -5.000 1.00 97.56 87 VAL A C 1
ATOM 678 O O . VAL A 1 87 ? 2.232 3.312 -6.085 1.00 97.56 87 VAL A O 1
ATOM 681 N N . ASN A 1 88 ? 2.847 5.120 -4.896 1.00 95.38 88 ASN A N 1
ATOM 682 C CA . ASN A 1 88 ? 3.441 5.884 -5.982 1.00 95.38 88 ASN A CA 1
ATOM 683 C C . ASN A 1 88 ? 4.963 5.864 -5.828 1.00 95.38 88 ASN A C 1
ATOM 685 O O . ASN A 1 88 ? 5.511 6.536 -4.957 1.00 95.38 88 ASN A O 1
ATOM 689 N N . ALA A 1 89 ? 5.629 5.078 -6.668 1.00 93.88 89 ALA A N 1
ATOM 690 C CA . ALA A 1 89 ? 7.091 5.012 -6.769 1.00 93.88 89 ALA A CA 1
ATOM 691 C C . ALA A 1 89 ? 7.547 4.781 -8.226 1.00 93.88 89 ALA A C 1
ATOM 693 O O . ALA A 1 89 ? 8.603 4.203 -8.487 1.00 93.88 89 ALA A O 1
ATOM 694 N N . GLY A 1 90 ? 6.727 5.209 -9.195 1.00 90.81 90 GLY A N 1
ATOM 695 C CA . GLY A 1 90 ? 6.899 4.866 -10.611 1.00 90.81 90 GLY A CA 1
ATOM 696 C C . GLY A 1 90 ? 8.138 5.479 -11.278 1.00 90.81 90 GLY A C 1
ATOM 697 O O . GLY A 1 90 ? 8.611 4.978 -12.301 1.00 90.81 90 GLY A O 1
ATOM 698 N N . LEU A 1 91 ? 8.692 6.547 -10.697 1.00 91.81 91 LEU A N 1
ATOM 699 C CA . LEU A 1 91 ? 9.968 7.143 -11.090 1.00 91.81 91 LEU A CA 1
ATOM 700 C C . LEU A 1 91 ? 10.997 6.837 -10.008 1.00 91.81 91 LEU A C 1
ATOM 702 O O . LEU A 1 91 ? 11.035 7.533 -9.007 1.00 91.81 91 LEU A O 1
ATOM 706 N N . ALA A 1 92 ? 11.830 5.817 -10.192 1.00 90.88 92 ALA A N 1
ATOM 707 C CA . ALA A 1 92 ? 12.733 5.304 -9.160 1.00 90.88 92 ALA A CA 1
ATOM 708 C C . ALA A 1 92 ? 14.059 6.091 -9.037 1.00 90.88 92 ALA A C 1
ATOM 710 O O . ALA A 1 92 ? 15.137 5.505 -9.103 1.00 90.88 92 ALA A O 1
ATOM 711 N N . THR A 1 93 ? 14.013 7.422 -8.890 1.00 90.88 93 THR A N 1
ATOM 712 C CA . THR A 1 93 ? 15.226 8.237 -8.665 1.00 90.88 93 THR A CA 1
ATOM 713 C C . THR A 1 93 ? 15.075 9.157 -7.452 1.00 90.88 93 THR A C 1
ATOM 715 O O . THR A 1 93 ? 14.002 9.733 -7.270 1.00 90.88 93 THR A O 1
ATOM 718 N N . PRO A 1 94 ? 16.137 9.402 -6.656 1.00 90.44 94 PRO A N 1
ATOM 719 C CA . PRO A 1 94 ? 16.042 10.212 -5.433 1.00 90.44 94 PRO A CA 1
ATOM 720 C C . PRO A 1 94 ? 15.429 11.607 -5.631 1.00 90.44 94 PRO A C 1
ATOM 722 O O . PRO A 1 94 ? 14.768 12.136 -4.740 1.00 90.44 94 PRO A O 1
ATOM 725 N N . LYS A 1 95 ? 15.587 12.199 -6.823 1.00 92.94 95 LYS A N 1
ATOM 726 C CA . LYS A 1 95 ? 15.012 13.505 -7.181 1.00 92.94 95 LYS A CA 1
ATOM 727 C C . LYS A 1 95 ? 13.482 13.542 -7.054 1.00 92.94 95 LYS A C 1
ATOM 729 O O . LYS A 1 95 ? 12.929 14.606 -6.784 1.00 92.94 95 LYS A O 1
ATOM 734 N N . TYR A 1 96 ? 12.806 12.411 -7.256 1.00 90.94 96 TYR A N 1
ATOM 735 C CA . TYR A 1 96 ? 11.345 12.318 -7.253 1.00 90.94 96 TYR A CA 1
ATOM 736 C 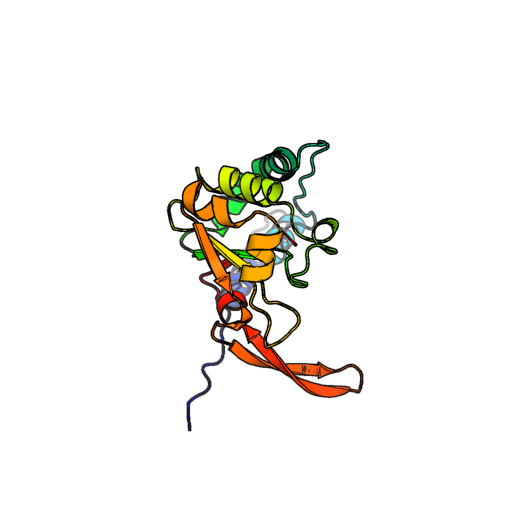C . TYR A 1 96 ? 10.758 11.799 -5.934 1.00 90.94 96 TYR A C 1
ATOM 738 O O . TYR A 1 96 ? 9.545 11.606 -5.855 1.00 90.94 96 TYR A O 1
ATOM 746 N N . ALA A 1 97 ? 11.566 11.658 -4.876 1.00 90.75 97 ALA A N 1
ATOM 747 C CA . ALA A 1 97 ? 11.099 11.201 -3.563 1.00 90.75 97 ALA A CA 1
ATOM 748 C C . ALA A 1 97 ? 9.927 12.039 -3.019 1.00 90.75 97 ALA A C 1
ATOM 750 O O . ALA A 1 97 ? 8.963 11.492 -2.499 1.00 90.75 97 ALA A O 1
ATOM 751 N N . LYS A 1 98 ? 9.954 13.364 -3.221 1.00 90.88 98 LYS A N 1
ATOM 752 C CA . LYS A 1 98 ? 8.884 14.284 -2.782 1.00 90.88 98 LYS A CA 1
ATOM 753 C C . LYS A 1 98 ? 7.553 14.107 -3.523 1.00 90.88 98 LYS A C 1
ATOM 755 O O . LYS A 1 98 ? 6.531 14.569 -3.035 1.00 90.88 98 LYS A O 1
ATOM 760 N N . ASN A 1 99 ? 7.577 13.471 -4.693 1.00 91.69 99 ASN A N 1
ATOM 761 C CA . ASN A 1 99 ? 6.391 13.191 -5.505 1.00 91.69 99 ASN A CA 1
ATOM 762 C C . ASN A 1 99 ? 5.918 11.739 -5.334 1.00 91.69 99 ASN A C 1
ATOM 764 O O . ASN A 1 99 ? 5.013 11.312 -6.047 1.00 91.69 99 ASN A O 1
ATOM 768 N N . SER A 1 100 ? 6.582 10.976 -4.465 1.00 94.88 100 SER A N 1
ATOM 769 C CA . SER A 1 100 ? 6.311 9.567 -4.190 1.00 94.88 100 SER A CA 1
ATOM 770 C C . SER A 1 100 ? 5.552 9.438 -2.868 1.00 94.88 100 SER A C 1
ATOM 772 O O . SER A 1 100 ? 5.553 10.361 -2.052 1.00 94.88 100 SER A O 1
ATOM 774 N N . THR A 1 101 ? 4.900 8.299 -2.632 1.00 97.12 101 THR A N 1
ATOM 775 C CA . THR A 1 101 ? 4.197 8.059 -1.362 1.00 97.12 101 THR A CA 1
ATOM 776 C C . THR A 1 101 ? 5.194 8.130 -0.202 1.00 97.12 101 THR A C 1
ATOM 778 O O . THR A 1 101 ? 6.246 7.498 -0.241 1.00 97.12 101 THR A O 1
ATOM 781 N N . HIS A 1 102 ? 4.901 8.877 0.860 1.00 97.06 102 HIS A N 1
ATOM 782 C CA . HIS A 1 102 ? 5.817 8.930 2.001 1.00 97.06 102 HIS A CA 1
ATOM 783 C C . HIS A 1 102 ? 5.820 7.594 2.766 1.00 97.06 102 HIS A C 1
ATOM 785 O O . HIS A 1 102 ? 4.759 7.000 2.964 1.00 97.06 102 HIS A O 1
ATOM 791 N N . ALA A 1 103 ? 6.979 7.132 3.250 1.00 97.56 103 ALA A N 1
ATOM 792 C CA . ALA A 1 103 ? 7.080 5.863 3.986 1.00 97.56 103 ALA A CA 1
ATOM 793 C C . ALA A 1 103 ? 6.146 5.827 5.212 1.00 97.56 103 ALA A C 1
ATOM 795 O O . ALA A 1 103 ? 5.471 4.830 5.463 1.00 97.56 103 ALA A O 1
ATOM 796 N N . ASP A 1 104 ? 6.037 6.947 5.927 1.00 98.12 104 ASP A N 1
ATOM 797 C CA . ASP A 1 104 ? 5.139 7.074 7.082 1.00 98.12 104 ASP A CA 1
ATOM 798 C C . ASP A 1 104 ? 3.656 7.029 6.709 1.00 98.12 104 ASP A C 1
ATOM 800 O O . ASP A 1 104 ? 2.861 6.473 7.461 1.00 98.12 104 ASP A O 1
ATOM 804 N N . HIS A 1 105 ? 3.279 7.495 5.515 1.00 98.12 105 HIS A N 1
ATOM 805 C CA . HIS A 1 105 ? 1.914 7.316 5.021 1.00 98.12 105 HIS A CA 1
ATOM 806 C C . HIS A 1 105 ? 1.585 5.823 4.866 1.00 98.12 105 HIS A C 1
ATOM 808 O O . HIS A 1 105 ? 0.528 5.367 5.299 1.00 98.12 105 HIS A O 1
ATOM 814 N N . ILE A 1 106 ? 2.532 5.033 4.341 1.00 98.62 106 ILE A N 1
ATOM 815 C CA . ILE A 1 106 ? 2.398 3.571 4.248 1.00 98.62 106 ILE A CA 1
ATOM 816 C C . ILE A 1 106 ? 2.293 2.955 5.651 1.00 98.62 106 ILE A C 1
ATOM 818 O O . ILE A 1 106 ? 1.421 2.116 5.872 1.00 98.62 106 ILE A O 1
ATOM 822 N N . ARG A 1 107 ? 3.116 3.399 6.617 1.00 98.69 107 ARG A N 1
ATOM 823 C CA . ARG A 1 107 ? 3.015 2.954 8.022 1.00 98.69 107 ARG A CA 1
ATOM 824 C C . ARG A 1 107 ? 1.628 3.199 8.600 1.00 98.69 107 ARG A C 1
ATOM 826 O O . ARG A 1 107 ? 1.080 2.298 9.217 1.00 98.69 107 ARG A O 1
ATOM 833 N N . GLY A 1 108 ? 1.035 4.366 8.360 1.00 98.69 108 GLY A N 1
ATOM 834 C CA . GLY A 1 108 ? -0.294 4.687 8.881 1.00 98.69 108 GLY A CA 1
ATOM 835 C C . GLY A 1 108 ? -1.395 3.798 8.297 1.00 98.69 108 GLY A C 1
ATOM 836 O O . GLY A 1 108 ? -2.280 3.353 9.029 1.00 98.69 108 GLY A O 1
ATOM 837 N N . ILE A 1 109 ? -1.300 3.452 7.006 1.00 98.75 109 ILE A N 1
ATOM 838 C CA . ILE A 1 109 ? -2.182 2.448 6.387 1.00 98.75 109 ILE A CA 1
ATOM 839 C C . ILE A 1 109 ? -1.965 1.075 7.042 1.00 98.75 109 ILE A C 1
ATOM 841 O O . ILE A 1 109 ? -2.932 0.397 7.388 1.00 98.75 109 ILE A O 1
ATOM 845 N N . LEU A 1 110 ? -0.711 0.655 7.243 1.00 98.81 110 LEU A N 1
ATOM 846 C CA . LEU A 1 110 ? -0.383 -0.640 7.850 1.00 98.81 110 LEU A CA 1
ATOM 847 C C . LEU A 1 110 ? -0.827 -0.733 9.320 1.00 98.81 110 LEU A C 1
ATOM 849 O O . LEU A 1 110 ? -1.348 -1.771 9.726 1.00 98.81 110 LEU A O 1
ATOM 853 N N . ASP A 1 111 ? -0.704 0.341 10.102 1.00 98.75 111 ASP A N 1
ATOM 854 C CA . ASP A 1 111 ? -1.226 0.420 11.472 1.00 98.75 111 ASP A CA 1
ATOM 855 C C . ASP A 1 111 ? -2.745 0.282 11.514 1.00 98.75 111 ASP A C 1
ATOM 857 O O . ASP A 1 111 ? -3.288 -0.388 12.393 1.00 98.75 111 ASP A O 1
ATOM 861 N N . PHE A 1 112 ? -3.434 0.910 10.558 1.00 98.75 112 PHE A N 1
ATOM 862 C CA . PHE A 1 112 ? -4.880 0.801 10.422 1.00 98.75 112 PHE A CA 1
ATOM 863 C C . PHE A 1 112 ? -5.308 -0.628 10.059 1.00 98.75 112 PHE A C 1
ATOM 865 O O . PHE A 1 112 ? -6.308 -1.117 10.586 1.00 98.75 112 PHE A O 1
ATOM 872 N N . LEU A 1 113 ? -4.548 -1.307 9.194 1.00 98.69 113 LEU A N 1
ATOM 873 C CA . LEU A 1 113 ? -4.828 -2.681 8.768 1.00 98.69 113 LEU A CA 1
ATOM 874 C C . LEU A 1 113 ? -4.517 -3.719 9.852 1.00 98.69 113 LEU A C 1
ATOM 876 O O . LEU A 1 113 ? -5.238 -4.705 9.961 1.00 98.69 113 LEU A O 1
ATOM 880 N N . LYS A 1 114 ? -3.483 -3.500 10.672 1.00 97.94 114 LYS A N 1
ATOM 881 C CA . LYS A 1 114 ? -3.005 -4.442 11.698 1.00 97.94 114 LYS A CA 1
ATOM 882 C C . LYS A 1 114 ? -4.105 -5.066 12.582 1.00 97.94 114 LYS A C 1
ATOM 884 O O . LYS A 1 114 ? -4.029 -6.270 12.810 1.00 97.94 114 LYS A O 1
ATOM 889 N N . PRO A 1 115 ? -5.106 -4.324 13.102 1.00 97.38 115 PRO A N 1
ATOM 890 C CA . PRO A 1 115 ? -6.176 -4.918 13.907 1.00 97.38 115 PRO A CA 1
ATOM 891 C C . PRO A 1 115 ? -7.289 -5.613 13.103 1.00 97.38 115 PRO A C 1
ATOM 893 O O . PRO A 1 115 ? -8.107 -6.286 13.721 1.00 97.38 115 PRO A O 1
ATOM 896 N N . ILE A 1 116 ? -7.368 -5.431 11.779 1.00 97.75 116 ILE A N 1
ATOM 897 C CA . ILE A 1 116 ? -8.488 -5.915 10.942 1.00 97.75 116 ILE A CA 1
ATOM 898 C C . ILE A 1 116 ? -8.070 -6.889 9.830 1.00 97.75 116 ILE A C 1
ATOM 900 O O . ILE A 1 116 ? -8.927 -7.412 9.123 1.00 97.75 116 ILE A O 1
ATOM 904 N N . TYR A 1 117 ? -6.770 -7.117 9.639 1.00 98.25 117 TYR A N 1
ATOM 905 C CA . TYR A 1 117 ? -6.234 -7.988 8.598 1.00 98.25 117 TYR A CA 1
ATOM 906 C C . TYR A 1 117 ? -4.986 -8.718 9.102 1.00 98.25 117 TYR A C 1
ATOM 908 O O . TYR A 1 117 ? -3.993 -8.099 9.480 1.00 98.25 117 TYR A O 1
ATOM 916 N N . ASP A 1 118 ? -5.045 -10.046 9.113 1.00 96.50 118 ASP A N 1
ATOM 917 C CA . ASP A 1 118 ? -4.040 -10.942 9.696 1.00 96.50 118 ASP A CA 1
ATOM 918 C C . ASP A 1 118 ? -3.087 -11.556 8.654 1.00 96.50 118 ASP A C 1
ATOM 920 O O . ASP A 1 118 ? -1.945 -11.919 8.960 1.00 96.50 118 ASP A O 1
ATOM 924 N N . LYS A 1 119 ? -3.532 -11.651 7.399 1.00 98.12 119 LYS A N 1
ATOM 925 C CA . LYS A 1 119 ? -2.725 -12.130 6.272 1.00 98.12 119 LYS A CA 1
ATOM 926 C C . LYS A 1 119 ? -1.640 -11.109 5.908 1.00 98.12 119 LYS A C 1
ATOM 928 O O . LYS A 1 119 ? -1.665 -9.939 6.282 1.00 98.12 119 LYS A O 1
ATOM 933 N N . ARG A 1 120 ? -0.656 -11.558 5.128 1.00 98.56 120 ARG A N 1
ATOM 934 C CA . ARG A 1 120 ? 0.434 -10.696 4.657 1.00 98.56 120 ARG A CA 1
ATOM 935 C C . ARG A 1 120 ? -0.091 -9.631 3.698 1.00 98.56 120 ARG A C 1
ATOM 937 O O . ARG A 1 120 ? -0.803 -9.970 2.757 1.00 98.56 120 ARG A O 1
ATOM 944 N N . VAL A 1 121 ? 0.285 -8.370 3.892 1.00 98.81 121 VAL A N 1
ATOM 945 C CA . VAL A 1 121 ? -0.027 -7.272 2.961 1.00 98.81 121 VAL A CA 1
ATOM 946 C C . VAL A 1 121 ? 1.005 -7.248 1.833 1.00 98.81 121 VAL A C 1
ATOM 948 O O . VAL A 1 121 ? 2.203 -7.325 2.093 1.00 98.81 121 VAL A O 1
ATOM 951 N N . ILE A 1 122 ? 0.566 -7.132 0.580 1.00 98.69 122 ILE A N 1
ATOM 952 C CA . ILE A 1 122 ? 1.486 -6.924 -0.549 1.00 98.69 122 ILE A CA 1
ATOM 953 C C . ILE A 1 122 ? 1.584 -5.428 -0.830 1.00 98.69 122 ILE A C 1
ATOM 955 O O . ILE A 1 122 ? 0.566 -4.758 -0.961 1.00 98.69 122 ILE A O 1
ATOM 959 N N . ILE A 1 123 ? 2.798 -4.901 -0.934 1.00 98.69 123 ILE A N 1
ATOM 960 C CA . ILE A 1 123 ? 3.061 -3.515 -1.316 1.00 98.69 123 ILE A CA 1
ATOM 961 C C . ILE A 1 123 ? 3.726 -3.526 -2.690 1.00 98.69 123 ILE A C 1
ATOM 963 O O . ILE A 1 123 ? 4.629 -4.323 -2.943 1.00 98.69 123 ILE A O 1
ATOM 967 N N . THR A 1 124 ? 3.254 -2.692 -3.612 1.00 97.88 124 THR A N 1
ATOM 968 C CA . THR A 1 124 ? 3.699 -2.779 -5.004 1.00 97.88 124 THR A CA 1
ATOM 969 C C . THR A 1 124 ? 3.661 -1.451 -5.745 1.00 97.88 124 THR A C 1
ATOM 971 O O . THR A 1 124 ? 2.903 -0.541 -5.411 1.00 97.88 124 THR A O 1
ATOM 974 N N . GLU A 1 125 ? 4.472 -1.378 -6.792 1.00 95.25 125 GLU A N 1
ATOM 975 C CA . GLU A 1 125 ? 4.444 -0.369 -7.841 1.00 95.25 125 GLU A CA 1
ATOM 976 C C . GLU A 1 125 ? 5.042 -0.975 -9.121 1.00 95.25 125 GLU A C 1
ATOM 978 O O . GLU A 1 125 ? 5.837 -1.912 -9.048 1.00 95.25 125 GLU A O 1
ATOM 983 N N . GLY A 1 126 ? 4.659 -0.444 -10.284 1.00 91.94 126 GLY A N 1
ATOM 984 C CA . GLY A 1 126 ? 5.362 -0.638 -11.551 1.00 91.94 126 GLY A CA 1
ATOM 985 C C . GLY A 1 126 ? 6.072 0.651 -11.965 1.00 91.94 126 GLY A C 1
ATOM 986 O O . GLY A 1 126 ? 5.478 1.730 -11.976 1.00 91.94 126 GLY A O 1
ATOM 987 N N . THR A 1 127 ? 7.355 0.567 -12.311 1.00 91.31 127 THR A N 1
ATOM 988 C CA . THR A 1 127 ? 8.092 1.740 -12.801 1.00 91.31 127 THR A CA 1
ATOM 989 C C . THR A 1 127 ? 7.730 2.059 -14.252 1.00 91.31 127 THR A C 1
ATOM 991 O O . THR A 1 127 ? 7.392 1.175 -15.042 1.00 91.31 127 THR A O 1
ATOM 994 N N . ALA A 1 128 ? 7.859 3.331 -14.637 1.00 81.19 128 ALA A N 1
ATOM 995 C CA . ALA A 1 128 ? 7.591 3.793 -16.001 1.00 81.19 128 ALA A CA 1
ATOM 996 C C . ALA A 1 128 ? 8.618 3.295 -17.046 1.00 81.19 128 ALA A C 1
ATOM 998 O O . ALA A 1 128 ? 8.441 3.522 -18.243 1.00 81.19 128 ALA A O 1
ATOM 999 N N . GLY A 1 129 ? 9.697 2.626 -16.623 1.00 71.62 129 GLY A N 1
ATOM 1000 C CA . GLY A 1 129 ? 10.728 2.088 -17.507 1.00 71.62 129 GLY A CA 1
ATOM 1001 C C . GLY A 1 129 ? 10.770 0.566 -17.446 1.00 71.62 129 GLY A C 1
ATOM 1002 O O . GLY A 1 129 ? 11.100 0.010 -16.408 1.00 71.62 129 GLY A O 1
ATOM 1003 N N . ALA A 1 130 ? 10.558 -0.112 -18.577 1.00 60.59 130 ALA A N 1
ATOM 1004 C CA . ALA A 1 130 ? 10.493 -1.581 -18.677 1.00 60.59 130 ALA A CA 1
ATOM 1005 C C . ALA A 1 130 ? 11.749 -2.356 -18.203 1.00 60.59 130 ALA A C 1
ATOM 1007 O O . ALA A 1 130 ? 11.753 -3.581 -18.225 1.00 60.59 130 ALA A O 1
ATOM 1008 N N . LYS A 1 131 ? 12.830 -1.665 -17.816 1.00 68.94 131 LYS A N 1
ATOM 1009 C CA . LYS A 1 131 ? 14.076 -2.251 -17.288 1.00 68.94 131 LYS A CA 1
ATOM 1010 C C . LYS A 1 131 ? 14.475 -1.705 -15.913 1.00 68.94 131 LYS A C 1
ATOM 1012 O O . LYS A 1 131 ? 15.597 -1.929 -15.473 1.00 68.94 131 LYS A O 1
ATOM 1017 N N . CYS A 1 132 ? 13.608 -0.933 -15.266 1.00 83.19 132 CYS A N 1
ATOM 1018 C CA . CYS A 1 132 ? 13.884 -0.351 -13.962 1.00 83.19 132 CYS A CA 1
ATOM 1019 C C . CYS A 1 132 ? 13.054 -1.086 -12.913 1.00 83.19 132 CYS A C 1
ATOM 1021 O O . CYS A 1 132 ? 11.827 -1.064 -12.980 1.00 83.19 132 CYS A O 1
ATOM 1023 N N . SER A 1 133 ? 13.712 -1.745 -11.962 1.00 92.00 133 SER A N 1
ATOM 1024 C CA . SER A 1 133 ? 12.980 -2.415 -10.893 1.00 92.00 133 SER A CA 1
ATOM 1025 C C . SER A 1 133 ? 12.350 -1.400 -9.938 1.00 92.00 133 SER A C 1
ATOM 1027 O O . SER A 1 133 ? 12.987 -0.410 -9.564 1.00 92.00 133 SER A O 1
ATOM 1029 N N . ALA A 1 134 ? 11.127 -1.675 -9.486 1.00 94.56 134 ALA A N 1
ATOM 1030 C CA . ALA A 1 134 ? 10.448 -0.917 -8.440 1.00 94.56 134 ALA A CA 1
ATOM 1031 C C . ALA A 1 134 ? 11.226 -0.925 -7.112 1.00 94.56 134 ALA A C 1
ATOM 1033 O O . ALA A 1 134 ? 11.161 0.049 -6.362 1.00 94.56 134 ALA A O 1
ATOM 1034 N N . PHE A 1 135 ? 12.042 -1.958 -6.861 1.00 95.94 135 PHE A N 1
ATOM 1035 C CA . PHE A 1 135 ? 12.886 -2.043 -5.664 1.00 95.94 135 PHE A CA 1
ATOM 1036 C C . PHE A 1 135 ? 13.901 -0.904 -5.554 1.00 95.94 135 PHE A C 1
ATOM 1038 O O . PHE A 1 135 ? 14.199 -0.472 -4.445 1.00 95.94 135 PHE A O 1
ATOM 1045 N N . ILE A 1 136 ? 14.358 -0.345 -6.680 1.00 94.31 136 ILE A N 1
ATOM 1046 C CA . ILE A 1 136 ? 15.220 0.845 -6.670 1.00 94.31 136 ILE A CA 1
ATOM 1047 C C . ILE A 1 136 ? 14.469 2.032 -6.046 1.00 94.31 136 ILE A C 1
ATOM 1049 O O . ILE A 1 136 ? 15.033 2.796 -5.267 1.00 94.31 136 ILE A O 1
ATOM 1053 N N . GLY A 1 137 ? 13.180 2.190 -6.362 1.00 94.00 137 GLY A N 1
ATOM 1054 C CA . GLY A 1 137 ? 12.327 3.208 -5.750 1.00 94.00 137 GLY A CA 1
ATOM 1055 C C . GLY A 1 137 ? 12.084 2.916 -4.271 1.00 94.00 137 GLY A C 1
ATOM 1056 O O . GLY A 1 137 ? 12.229 3.806 -3.439 1.00 94.00 137 GLY A O 1
ATOM 1057 N N . PHE A 1 138 ? 11.785 1.659 -3.934 1.00 96.81 138 PHE A N 1
ATOM 1058 C CA . PHE A 1 138 ? 11.540 1.245 -2.550 1.00 96.81 138 PHE A CA 1
ATOM 1059 C C . PHE A 1 138 ? 12.746 1.500 -1.637 1.00 96.81 138 PHE A C 1
ATOM 1061 O O . PHE A 1 138 ? 12.575 1.938 -0.499 1.00 96.81 138 PHE A O 1
ATOM 1068 N N . GLU A 1 139 ? 13.963 1.285 -2.134 1.00 96.12 139 GLU A N 1
ATOM 1069 C CA . GLU A 1 139 ? 15.196 1.609 -1.418 1.00 96.12 139 GLU A CA 1
ATOM 1070 C C . GLU A 1 139 ? 15.403 3.122 -1.300 1.00 96.12 139 GLU A C 1
ATOM 1072 O O . GLU A 1 139 ? 15.525 3.639 -0.188 1.00 96.12 139 GLU A O 1
ATOM 1077 N N . ASN A 1 140 ? 15.352 3.848 -2.423 1.00 95.31 140 ASN A N 1
ATOM 1078 C CA . ASN A 1 140 ? 15.560 5.299 -2.454 1.00 95.31 140 ASN A CA 1
ATOM 1079 C C . ASN A 1 140 ? 14.581 6.074 -1.560 1.00 95.31 140 ASN A C 1
ATOM 1081 O O . ASN A 1 140 ? 14.909 7.167 -1.099 1.00 95.31 140 ASN A O 1
ATOM 1085 N N . TYR A 1 141 ? 13.380 5.537 -1.337 1.00 96.44 141 TYR A N 1
ATOM 1086 C CA . TYR A 1 141 ? 12.312 6.195 -0.581 1.00 96.44 141 TYR A CA 1
ATOM 1087 C C . TYR A 1 141 ? 12.132 5.638 0.834 1.00 96.44 141 TYR A C 1
ATOM 1089 O O . TYR A 1 141 ? 11.197 6.021 1.536 1.00 96.44 141 TYR A O 1
ATOM 1097 N N . GLY A 1 142 ? 13.043 4.766 1.280 1.00 96.31 142 GLY A N 1
ATOM 1098 C CA . GLY A 1 142 ? 13.086 4.290 2.660 1.00 96.31 142 GLY A CA 1
ATOM 1099 C C . GLY A 1 142 ? 11.965 3.314 3.022 1.00 96.31 142 GLY A C 1
ATOM 1100 O O . GLY A 1 142 ? 11.557 3.257 4.181 1.00 96.31 142 GLY A O 1
ATOM 1101 N N . TYR A 1 143 ? 11.450 2.547 2.057 1.00 97.88 143 TYR A N 1
ATOM 1102 C CA . TYR A 1 143 ? 10.355 1.598 2.286 1.00 97.88 143 TYR A CA 1
ATOM 1103 C C . TYR A 1 143 ? 10.837 0.237 2.794 1.00 97.88 143 TYR A C 1
ATOM 1105 O O . TYR A 1 143 ? 10.095 -0.452 3.489 1.00 97.88 143 TYR A O 1
ATOM 1113 N N . MET A 1 144 ? 12.076 -0.153 2.483 1.00 97.44 144 MET A N 1
ATOM 1114 C CA . MET A 1 144 ? 12.612 -1.485 2.803 1.00 97.44 144 MET A CA 1
ATOM 1115 C C . MET A 1 144 ? 12.493 -1.908 4.283 1.00 97.44 144 MET A C 1
ATOM 1117 O O . MET A 1 144 ? 12.240 -3.088 4.531 1.00 97.44 144 MET A O 1
ATOM 1121 N N . PRO A 1 145 ? 12.615 -1.012 5.288 1.00 98.25 145 PRO A N 1
ATOM 1122 C CA . PRO A 1 145 ? 12.381 -1.379 6.688 1.00 98.25 145 PRO A CA 1
ATOM 1123 C C . PRO A 1 145 ? 10.977 -1.938 6.981 1.00 98.25 145 PRO A C 1
ATOM 1125 O O . PRO A 1 145 ? 10.823 -2.726 7.915 1.00 98.25 145 PRO A O 1
ATOM 1128 N N . LEU A 1 146 ? 9.963 -1.603 6.172 1.00 98.25 146 LEU A N 1
ATOM 1129 C CA . LEU A 1 146 ? 8.563 -1.960 6.425 1.00 98.25 146 LEU A CA 1
ATOM 1130 C C . LEU A 1 146 ? 8.304 -3.477 6.448 1.00 98.25 146 LEU A C 1
ATOM 1132 O O . LEU A 1 146 ? 7.439 -3.915 7.201 1.00 98.25 146 LEU A O 1
ATOM 1136 N N . GLU A 1 147 ? 9.061 -4.296 5.707 1.00 97.75 147 GLU A N 1
ATOM 1137 C CA . GLU A 1 147 ? 8.917 -5.768 5.767 1.00 97.75 147 GLU A CA 1
ATOM 1138 C C . GLU A 1 147 ? 9.355 -6.361 7.112 1.00 97.75 147 GLU A C 1
ATOM 1140 O O . GLU A 1 147 ? 8.944 -7.463 7.469 1.00 97.75 147 GLU A O 1
ATOM 1145 N N . LYS A 1 148 ? 10.210 -5.652 7.860 1.00 97.81 148 LYS A N 1
ATOM 1146 C CA . LYS A 1 148 ? 10.637 -6.059 9.207 1.00 97.81 148 LYS A CA 1
ATOM 1147 C C . LYS A 1 148 ? 9.692 -5.527 10.279 1.00 97.81 148 LYS A C 1
ATOM 1149 O O . LYS A 1 148 ? 9.528 -6.158 11.318 1.00 97.81 148 LYS A O 1
ATOM 1154 N N . GLU A 1 149 ? 9.103 -4.360 10.035 1.00 98.31 149 GLU A N 1
ATOM 1155 C CA . GLU A 1 149 ? 8.182 -3.693 10.958 1.00 98.31 149 GLU A CA 1
ATOM 1156 C C . GLU A 1 149 ? 6.765 -4.304 10.920 1.00 98.31 149 GLU A C 1
ATOM 1158 O O . GLU A 1 149 ? 6.061 -4.289 11.932 1.00 98.31 149 GLU A O 1
ATOM 1163 N N . TYR A 1 150 ? 6.349 -4.866 9.777 1.00 98.56 150 TYR A N 1
ATOM 1164 C CA . TYR A 1 150 ? 4.993 -5.375 9.540 1.00 98.56 150 TYR A CA 1
ATOM 1165 C C . TYR A 1 150 ? 5.000 -6.725 8.811 1.00 98.56 150 TYR A C 1
ATOM 1167 O O . TYR A 1 150 ? 5.953 -7.070 8.120 1.00 98.56 150 TYR A O 1
ATOM 1175 N N . ASN A 1 151 ? 3.890 -7.476 8.886 1.00 98.31 151 ASN A N 1
ATOM 1176 C CA . ASN A 1 151 ? 3.657 -8.640 8.019 1.00 98.31 151 ASN A CA 1
ATOM 1177 C C . ASN A 1 151 ? 3.324 -8.174 6.589 1.00 98.31 151 ASN A C 1
ATOM 1179 O O . ASN A 1 151 ? 2.191 -8.294 6.120 1.00 98.31 151 ASN A O 1
ATOM 1183 N N . ALA A 1 152 ? 4.313 -7.599 5.913 1.00 98.50 152 ALA A N 1
ATOM 1184 C CA . ALA A 1 152 ? 4.206 -7.043 4.575 1.00 98.50 152 ALA A CA 1
ATOM 1185 C C . ALA A 1 152 ? 5.282 -7.628 3.653 1.00 98.50 152 ALA A C 1
ATOM 1187 O O . ALA A 1 152 ? 6.290 -8.161 4.117 1.00 98.50 152 ALA A O 1
ATOM 1188 N N . LYS A 1 153 ? 5.052 -7.553 2.342 1.00 98.44 153 LYS A N 1
ATOM 1189 C CA . LYS A 1 153 ? 6.043 -7.912 1.326 1.00 98.44 153 LYS A CA 1
ATOM 1190 C C . LYS A 1 153 ? 5.977 -6.975 0.130 1.00 98.44 153 LYS A C 1
ATOM 1192 O O . LYS A 1 153 ? 4.888 -6.730 -0.387 1.00 98.44 153 LYS A O 1
ATOM 1197 N N . PHE A 1 154 ? 7.133 -6.528 -0.343 1.00 98.38 154 PHE A N 1
ATOM 1198 C CA . PHE A 1 154 ? 7.258 -5.786 -1.590 1.00 98.38 154 PHE A CA 1
ATOM 1199 C C . PHE A 1 154 ? 7.319 -6.723 -2.792 1.00 98.38 154 PHE A C 1
ATOM 1201 O O . PHE A 1 154 ? 7.977 -7.767 -2.763 1.00 98.38 154 PHE A O 1
ATOM 1208 N N . ILE A 1 155 ? 6.640 -6.333 -3.867 1.00 97.50 155 ILE A N 1
ATOM 1209 C CA . ILE A 1 155 ? 6.783 -6.954 -5.185 1.00 97.50 155 ILE A CA 1
ATOM 1210 C C . ILE A 1 155 ? 6.867 -5.875 -6.263 1.00 97.50 155 ILE A C 1
ATOM 1212 O O . ILE A 1 155 ? 6.220 -4.826 -6.165 1.00 97.50 155 ILE A O 1
ATOM 1216 N N . ASP A 1 156 ? 7.618 -6.163 -7.318 1.00 95.81 156 ASP A N 1
ATOM 1217 C CA . ASP A 1 156 ? 7.635 -5.349 -8.526 1.00 95.81 156 ASP A CA 1
ATOM 1218 C C . ASP A 1 156 ? 6.453 -5.730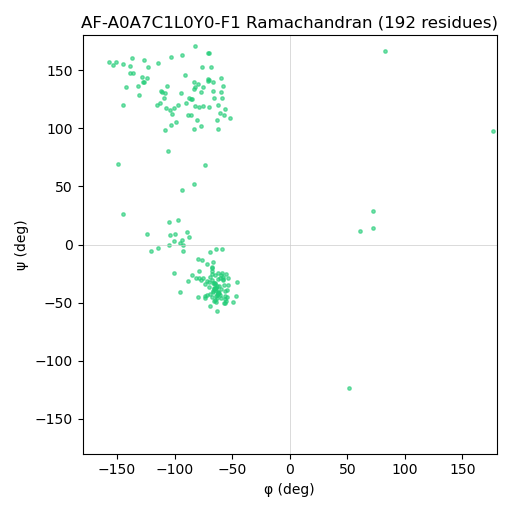 -9.418 1.00 95.81 156 ASP A C 1
ATOM 1220 O O . ASP A 1 156 ? 6.331 -6.883 -9.845 1.00 95.81 156 ASP A O 1
ATOM 1224 N N . ALA A 1 157 ? 5.568 -4.770 -9.689 1.00 94.94 157 ALA A N 1
ATOM 1225 C CA . ALA A 1 157 ? 4.381 -5.006 -10.496 1.00 94.94 157 ALA A CA 1
ATOM 1226 C C . ALA A 1 157 ? 4.733 -5.303 -11.967 1.00 94.94 157 ALA A C 1
ATOM 1228 O O . ALA A 1 157 ? 3.979 -6.002 -12.641 1.00 94.94 157 ALA A O 1
ATOM 1229 N N . ASN A 1 158 ? 5.887 -4.821 -12.450 1.00 92.12 158 ASN A N 1
ATOM 1230 C CA . ASN A 1 158 ? 6.365 -5.075 -13.812 1.00 92.12 158 ASN A CA 1
ATOM 1231 C C . ASN A 1 158 ? 6.844 -6.522 -14.017 1.00 92.12 158 ASN A C 1
ATOM 1233 O O . ASN A 1 158 ? 6.960 -6.963 -15.159 1.00 92.12 158 ASN A O 1
ATOM 1237 N N . GLU A 1 159 ? 7.109 -7.260 -12.936 1.00 93.75 159 GLU A N 1
ATOM 1238 C CA . GLU A 1 159 ? 7.519 -8.672 -12.973 1.00 93.75 159 GLU A CA 1
ATOM 1239 C C . GLU A 1 159 ? 6.342 -9.647 -12.793 1.00 93.75 159 GLU A C 1
ATOM 1241 O O . GLU A 1 159 ? 6.545 -10.860 -12.759 1.00 93.75 159 GLU A O 1
ATOM 1246 N N . GLN A 1 160 ? 5.113 -9.139 -12.655 1.00 94.75 160 GLN A N 1
ATOM 1247 C CA . GLN A 1 160 ? 3.921 -9.965 -12.456 1.00 94.75 160 GLN A CA 1
ATOM 1248 C C . GLN A 1 160 ? 3.213 -10.293 -13.775 1.00 94.75 160 GLN A C 1
ATOM 1250 O O . GLN A 1 160 ? 3.389 -9.621 -14.795 1.00 94.75 160 GLN A O 1
ATOM 1255 N N . ASP A 1 161 ? 2.354 -11.312 -13.727 1.00 95.81 161 ASP A N 1
ATOM 1256 C CA . ASP A 1 161 ? 1.502 -11.687 -14.853 1.00 95.81 161 ASP A CA 1
ATOM 1257 C C . ASP A 1 161 ? 0.577 -10.535 -15.273 1.00 95.81 161 ASP A C 1
ATOM 1259 O O . ASP A 1 161 ? 0.054 -9.768 -14.453 1.00 95.81 161 ASP A O 1
ATOM 1263 N N . TYR A 1 162 ? 0.354 -10.429 -16.581 1.00 95.50 162 TYR A N 1
ATOM 1264 C CA . TYR A 1 162 ? -0.502 -9.418 -17.180 1.00 95.50 162 TYR A CA 1
ATOM 1265 C C . TYR A 1 162 ? -1.361 -9.992 -18.304 1.00 95.50 162 TYR A C 1
ATOM 1267 O O . TYR A 1 162 ? -0.975 -10.908 -19.035 1.00 95.50 162 TYR A O 1
ATOM 1275 N N . THR A 1 163 ? -2.502 -9.348 -18.516 1.00 95.25 163 THR A N 1
ATOM 1276 C CA . THR A 1 163 ? -3.411 -9.619 -19.621 1.00 95.25 163 THR A CA 1
ATOM 1277 C C . THR A 1 163 ? -3.393 -8.452 -20.601 1.00 95.25 163 THR A C 1
ATOM 1279 O O . THR A 1 163 ? -3.583 -7.292 -20.225 1.00 95.25 163 THR A O 1
ATOM 1282 N N . LEU A 1 164 ? -3.238 -8.762 -21.889 1.00 95.19 164 LEU A N 1
ATOM 1283 C CA . LEU A 1 164 ? -3.416 -7.788 -22.964 1.00 95.19 164 LEU A CA 1
ATOM 1284 C C . LEU A 1 164 ? -4.878 -7.336 -23.032 1.00 95.19 164 LEU A C 1
ATOM 1286 O O . LEU A 1 164 ? -5.796 -8.151 -23.158 1.00 95.19 164 LEU A O 1
ATOM 1290 N N . LYS A 1 165 ? -5.098 -6.023 -22.984 1.00 93.12 165 LYS A N 1
ATOM 1291 C CA . LYS A 1 165 ? -6.408 -5.401 -23.189 1.00 93.12 165 LYS A CA 1
ATOM 1292 C C . LYS A 1 165 ? -6.337 -4.376 -24.300 1.00 93.12 165 LYS A C 1
ATOM 1294 O O . LYS A 1 165 ? -5.356 -3.653 -24.438 1.00 93.12 165 LYS A O 1
ATOM 1299 N N . TRP A 1 166 ? -7.409 -4.301 -25.074 1.00 92.94 166 TRP A N 1
ATOM 1300 C CA . TRP A 1 166 ? -7.570 -3.284 -26.098 1.00 92.94 166 TRP A CA 1
ATOM 1301 C C . TRP A 1 166 ? -8.201 -2.040 -25.489 1.00 92.94 166 TRP A C 1
ATOM 1303 O O . TRP A 1 166 ? -9.268 -2.112 -24.881 1.00 92.94 166 TRP A O 1
ATOM 1313 N N . ILE A 1 167 ? -7.550 -0.901 -25.683 1.00 92.00 167 ILE A N 1
ATOM 1314 C CA . ILE A 1 167 ? -8.104 0.416 -25.389 1.00 92.00 167 ILE A CA 1
ATOM 1315 C C . ILE A 1 167 ? -8.276 1.202 -26.684 1.00 92.00 167 ILE A C 1
ATOM 1317 O O . ILE A 1 167 ? -7.600 0.959 -27.688 1.00 92.00 167 ILE A O 1
ATOM 1321 N N . ARG A 1 168 ? -9.181 2.178 -26.656 1.00 88.81 168 ARG A N 1
ATOM 1322 C CA . ARG A 1 168 ? -9.292 3.176 -27.717 1.00 88.81 168 ARG A CA 1
ATOM 1323 C C . ARG A 1 168 ? -8.224 4.242 -27.482 1.00 88.81 168 ARG A C 1
ATOM 1325 O O . ARG A 1 168 ? -8.356 5.046 -26.564 1.00 88.81 168 ARG A O 1
ATOM 1332 N N . ALA A 1 169 ? -7.179 4.245 -28.304 1.00 83.25 169 ALA A N 1
ATOM 1333 C CA . ALA A 1 169 ? -6.151 5.278 -28.249 1.00 83.25 169 ALA A CA 1
ATOM 1334 C C . ALA A 1 169 ? -6.683 6.626 -28.772 1.00 83.25 169 ALA A C 1
ATOM 1336 O O . ALA A 1 169 ? -7.710 6.691 -29.457 1.00 83.25 169 ALA A O 1
ATOM 1337 N N . ALA A 1 170 ? -5.956 7.712 -28.487 1.00 77.19 170 ALA A N 1
ATOM 1338 C CA . ALA A 1 170 ? -6.347 9.086 -28.822 1.00 77.19 170 ALA A CA 1
ATOM 1339 C C . ALA A 1 170 ? -6.653 9.314 -30.320 1.00 77.19 170 ALA A C 1
ATOM 1341 O O . ALA A 1 170 ? -7.443 10.189 -30.656 1.00 77.19 170 ALA A O 1
ATOM 1342 N N . LYS A 1 171 ? -6.084 8.502 -31.224 1.00 79.56 171 LYS A N 1
ATOM 1343 C CA . LYS A 1 171 ? -6.300 8.573 -32.683 1.00 79.56 171 LYS A CA 1
ATOM 1344 C C . LYS A 1 171 ? -7.357 7.588 -33.213 1.00 79.56 171 LYS A C 1
ATOM 1346 O O . LYS A 1 171 ? -7.336 7.250 -34.388 1.00 79.56 171 LYS A O 1
ATOM 1351 N N . HIS A 1 172 ? -8.261 7.103 -32.358 1.00 80.81 172 HIS A N 1
ATOM 1352 C CA . HIS A 1 172 ? -9.349 6.174 -32.713 1.00 80.81 172 HIS A CA 1
ATOM 1353 C C . HIS A 1 172 ? -8.922 4.809 -33.278 1.00 80.81 172 HIS A C 1
ATOM 1355 O O . HIS A 1 172 ? -9.778 4.057 -33.737 1.00 80.81 172 HIS A O 1
ATOM 1361 N N . HIS A 1 173 ? -7.643 4.438 -33.202 1.00 85.19 173 HIS A N 1
ATOM 1362 C CA . HIS A 1 173 ? -7.229 3.064 -33.469 1.00 85.19 173 HIS A CA 1
ATOM 1363 C C . HIS A 1 173 ? -7.222 2.247 -32.165 1.00 85.19 173 HIS A C 1
ATOM 1365 O O . HIS A 1 173 ? -6.910 2.786 -31.093 1.00 85.19 173 HIS A O 1
ATOM 1371 N N . PRO A 1 174 ? -7.555 0.947 -32.226 1.00 90.19 174 PRO A N 1
ATOM 1372 C CA . PRO A 1 174 ? -7.298 0.028 -31.129 1.00 90.19 174 PRO A CA 1
ATOM 1373 C C . PRO A 1 174 ? -5.800 0.002 -30.808 1.00 90.19 174 PRO A C 1
ATOM 1375 O O . PRO A 1 174 ? -4.957 -0.037 -31.706 1.00 90.19 174 PRO A O 1
ATOM 1378 N N . GLN A 1 175 ? -5.464 0.027 -29.525 1.00 92.62 175 GLN A N 1
ATOM 1379 C CA . GLN A 1 175 ? -4.107 -0.187 -29.037 1.00 92.62 175 GLN A CA 1
ATOM 1380 C C . GLN A 1 175 ? -4.157 -1.197 -27.900 1.00 92.62 175 GLN A C 1
ATOM 1382 O O . GLN A 1 175 ? -5.026 -1.116 -27.030 1.00 92.62 175 GLN A O 1
ATOM 1387 N N . THR A 1 176 ? -3.227 -2.144 -27.901 1.00 92.31 176 THR A N 1
ATOM 1388 C CA . THR A 1 176 ? -3.061 -3.054 -26.775 1.00 92.31 176 THR A CA 1
ATOM 1389 C C . THR A 1 176 ? -2.277 -2.386 -25.657 1.00 92.31 176 THR A C 1
ATOM 1391 O O . THR A 1 176 ? -1.257 -1.740 -25.901 1.00 92.31 176 THR A O 1
ATOM 1394 N N . ILE A 1 177 ? -2.726 -2.603 -24.431 1.00 92.19 177 ILE A N 1
ATOM 1395 C CA . ILE A 1 177 ? -1.979 -2.329 -23.208 1.00 92.19 177 ILE A CA 1
ATOM 1396 C C . ILE A 1 177 ? -1.864 -3.612 -22.392 1.00 92.19 177 ILE A C 1
ATOM 1398 O O . ILE A 1 177 ? -2.736 -4.482 -22.463 1.00 92.19 177 ILE A O 1
ATOM 1402 N N . ASN A 1 178 ? -0.807 -3.704 -21.596 1.00 92.44 178 ASN A N 1
ATOM 1403 C CA . ASN A 1 178 ? -0.679 -4.733 -20.576 1.00 92.44 178 ASN A CA 1
ATOM 1404 C C . ASN A 1 178 ? -1.375 -4.233 -19.311 1.00 92.44 178 ASN A C 1
ATOM 1406 O O . ASN A 1 178 ? -1.058 -3.147 -18.829 1.00 92.44 178 ASN A O 1
ATOM 1410 N N . ILE A 1 179 ? -2.317 -5.010 -18.781 1.00 93.31 179 ILE A N 1
ATOM 1411 C CA . ILE A 1 179 ? -2.892 -4.765 -17.458 1.00 93.31 179 ILE A CA 1
ATOM 1412 C C . ILE A 1 179 ? -2.451 -5.898 -16.546 1.00 93.31 179 ILE A C 1
ATOM 1414 O O . ILE A 1 179 ? -2.742 -7.055 -16.837 1.00 93.31 179 ILE A O 1
ATOM 1418 N N . ILE A 1 180 ? -1.765 -5.557 -15.457 1.00 94.7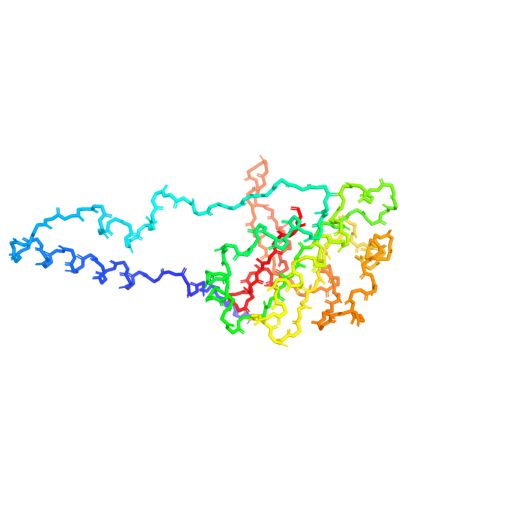5 180 ILE A N 1
ATOM 1419 C CA . ILE A 1 180 ? -1.321 -6.514 -14.439 1.00 94.75 180 ILE A CA 1
ATOM 1420 C C . ILE A 1 180 ? -2.541 -7.243 -13.865 1.00 94.75 180 ILE A C 1
ATOM 1422 O O . ILE A 1 180 ? -3.490 -6.610 -13.392 1.00 94.75 180 ILE A O 1
ATOM 1426 N N . ASP A 1 181 ? -2.512 -8.575 -13.900 1.00 95.75 181 ASP A N 1
ATOM 1427 C CA . ASP A 1 181 ? -3.668 -9.432 -13.608 1.00 95.75 181 ASP A CA 1
ATOM 1428 C C . ASP A 1 181 ? -4.183 -9.238 -12.184 1.00 95.75 181 ASP A C 1
ATOM 1430 O O . ASP A 1 181 ? -5.388 -9.225 -11.926 1.00 95.75 181 ASP A O 1
ATOM 1434 N N . MET A 1 182 ? -3.255 -9.011 -11.261 1.00 95.31 182 MET A N 1
ATOM 1435 C CA . MET A 1 182 ? -3.526 -8.758 -9.855 1.00 95.31 182 MET A CA 1
ATOM 1436 C C . MET A 1 182 ? -4.452 -7.551 -9.627 1.00 95.31 182 MET A C 1
ATOM 1438 O O . MET A 1 182 ? -5.294 -7.605 -8.736 1.00 95.31 182 MET A O 1
ATOM 1442 N N . PHE A 1 183 ? -4.369 -6.496 -10.448 1.00 93.06 183 PHE A N 1
ATOM 1443 C CA . PHE A 1 183 ? -5.247 -5.321 -10.332 1.00 93.06 183 PHE A CA 1
ATOM 1444 C C . PHE A 1 183 ? -6.664 -5.562 -10.867 1.00 93.06 183 PHE A C 1
ATOM 1446 O O . PHE A 1 183 ? -7.566 -4.773 -10.601 1.00 93.06 183 PHE A O 1
ATOM 1453 N N . MET A 1 184 ? -6.872 -6.654 -11.601 1.00 93.12 184 MET A N 1
ATOM 1454 C CA . MET A 1 184 ? -8.174 -7.061 -12.134 1.00 93.12 184 MET A CA 1
ATOM 1455 C C . MET A 1 184 ? -8.775 -8.243 -11.361 1.00 93.12 184 MET A C 1
ATOM 1457 O O . MET A 1 184 ? -9.862 -8.716 -11.704 1.00 93.12 184 MET A O 1
ATOM 1461 N N . ASN A 1 185 ? -8.074 -8.745 -10.341 1.00 95.94 185 ASN A N 1
ATOM 1462 C CA . ASN A 1 185 ? -8.492 -9.910 -9.580 1.00 95.94 185 ASN A CA 1
ATOM 1463 C C . ASN A 1 185 ? -9.583 -9.528 -8.554 1.00 95.94 185 ASN A C 1
ATOM 1465 O O . ASN A 1 185 ? -9.307 -8.744 -7.648 1.00 95.94 185 ASN A O 1
ATOM 1469 N N . PRO A 1 186 ? -10.807 -10.091 -8.630 1.00 95.75 186 PRO A N 1
ATOM 1470 C CA . PRO A 1 186 ? -11.871 -9.802 -7.661 1.00 95.75 186 PRO A CA 1
ATOM 1471 C C . PRO A 1 186 ? -11.574 -10.306 -6.237 1.00 95.75 186 PRO A C 1
ATOM 1473 O O . PRO A 1 186 ? -12.239 -9.884 -5.291 1.00 95.75 186 PRO A O 1
ATOM 1476 N N . GLU A 1 187 ? -10.582 -11.186 -6.080 1.00 97.25 187 GLU A N 1
ATOM 1477 C CA . GLU A 1 187 ? -10.099 -11.683 -4.787 1.00 97.25 187 GLU A CA 1
ATOM 1478 C C . GLU A 1 187 ? -9.011 -10.784 -4.172 1.00 97.25 187 GLU A C 1
ATOM 1480 O O . GLU A 1 187 ? -8.418 -11.133 -3.152 1.00 97.25 187 GLU A O 1
ATOM 1485 N N . VAL A 1 188 ? -8.735 -9.624 -4.778 1.00 98.00 188 VAL A N 1
ATOM 1486 C CA . VAL A 1 188 ? -7.823 -8.600 -4.258 1.00 98.00 188 VAL A CA 1
ATOM 1487 C C . VAL A 1 188 ? -8.622 -7.409 -3.731 1.00 98.00 188 VAL A C 1
ATOM 1489 O O . VAL A 1 188 ? -9.562 -6.934 -4.367 1.00 98.00 188 VAL A O 1
ATOM 1492 N N . TYR A 1 189 ? -8.222 -6.900 -2.568 1.00 98.25 189 TYR A N 1
ATOM 1493 C CA . TYR A 1 189 ? -8.638 -5.593 -2.071 1.00 98.25 189 TYR A CA 1
ATOM 1494 C C . TYR A 1 189 ? -7.491 -4.600 -2.278 1.00 98.25 189 TYR A C 1
ATOM 1496 O O . TYR A 1 189 ? -6.487 -4.631 -1.564 1.00 98.25 189 TYR A O 1
ATOM 1504 N N . LEU A 1 190 ? -7.621 -3.756 -3.302 1.00 97.81 190 LEU A N 1
ATOM 1505 C CA . LEU A 1 190 ? -6.593 -2.799 -3.700 1.00 97.81 190 LEU A CA 1
ATOM 1506 C C . LEU A 1 190 ? -6.785 -1.461 -2.978 1.00 97.81 190 LEU A C 1
ATOM 1508 O O . LEU A 1 190 ? -7.811 -0.804 -3.138 1.00 97.81 190 LEU A O 1
ATOM 1512 N N . ILE A 1 191 ? -5.762 -1.033 -2.245 1.00 97.81 191 ILE A N 1
ATOM 1513 C CA . ILE A 1 191 ? -5.631 0.309 -1.682 1.00 97.81 191 ILE A CA 1
ATOM 1514 C C . ILE A 1 191 ? -4.681 1.096 -2.586 1.00 97.81 191 ILE A C 1
ATOM 1516 O O . ILE A 1 191 ? -3.512 0.738 -2.730 1.00 97.81 191 ILE A O 1
ATOM 1520 N N . SER A 1 192 ? -5.180 2.170 -3.195 1.00 95.94 192 SER A N 1
ATOM 1521 C CA . SER A 1 192 ? -4.341 3.138 -3.905 1.00 95.94 192 SER A CA 1
ATOM 1522 C C . SER A 1 192 ? -3.829 4.171 -2.906 1.00 95.94 192 SER A C 1
ATOM 1524 O O . SER A 1 192 ? -4.616 4.960 -2.396 1.00 95.94 192 SER A O 1
ATOM 1526 N N . ALA A 1 193 ? -2.527 4.154 -2.629 1.00 95.25 193 ALA A N 1
ATOM 1527 C CA . ALA A 1 193 ? -1.839 5.105 -1.748 1.00 95.25 193 ALA A CA 1
ATOM 1528 C C . ALA A 1 193 ? -1.006 6.132 -2.544 1.00 95.25 193 ALA A C 1
ATOM 1530 O O . ALA A 1 193 ? -0.039 6.696 -2.025 1.00 95.25 193 ALA A O 1
ATOM 1531 N N . ALA A 1 194 ? -1.336 6.281 -3.830 1.00 80.19 194 ALA A N 1
ATOM 1532 C CA . ALA A 1 194 ? -0.671 7.127 -4.813 1.00 80.19 194 ALA A CA 1
ATOM 1533 C C . ALA A 1 194 ? -1.283 8.527 -4.904 1.00 80.19 194 ALA A C 1
ATOM 1535 O O . ALA A 1 194 ? -2.523 8.625 -4.759 1.00 80.19 194 ALA A O 1
#

Secondary structure (DSSP, 8-state):
----------SS-HHHHHHHHHHHHHHHHTT----HHHHHHHHH--SS--------S-HHHHHHHHHGGGHHHHHHHHTTSEEEEE-S--S-SGGGGGGSPPHHHHHHHHHHHTTT--SPEEEEE--SSTT--HHHHHHHTT-TTHHHHSSEEEEEGGGS-EEEEEEE-TTSSEEEEEEEGGGG-TTEEEEE--

Solvent-accessible surface area (backbone atoms only — not comparable to full-atom values): 11476 Å² total; per-residue (Å²): 138,84,82,81,78,78,84,73,81,90,81,78,55,70,66,56,56,52,52,53,50,53,54,53,54,51,40,57,74,69,71,46,85,81,55,65,68,66,53,45,32,73,73,74,45,63,98,66,82,93,80,69,79,68,90,70,95,46,52,27,57,40,37,27,61,31,45,54,87,45,42,72,59,51,46,63,68,36,66,90,34,49,44,31,40,35,48,31,38,38,62,55,47,72,90,42,46,89,79,27,48,53,45,46,30,54,48,11,47,48,61,56,38,57,87,69,48,87,69,66,35,38,34,32,30,49,35,82,43,101,85,50,63,26,61,52,17,35,55,67,49,62,41,64,64,46,51,79,78,41,70,39,44,81,49,45,46,76,79,49,66,60,43,81,42,78,44,79,40,99,85,76,44,81,39,79,43,80,41,50,42,70,84,72,37,88,60,41,34,77,42,81,58,97

Foldseek 3Di:
DDDDPDDDPPPDDPVQLVVLVVVLVVCVVVPHDNPVQVSCCSNPNHPDDDFFADDDPFLLCRLQRRCVVCLVVLLVLLPQFAEEEEWAQQPLDLVCLVVTQALSNVNSNQVNCVVRPDAEYEYEYEHPDLPDFSVSSCVSRVNVCVVVVHSYYYDYLSPADWDWDWDQDPVRDTDTDTDHVQVVDSSYDYDYSD

Sequence (194 aa):
MKKEKMFHSKTDSRRRFLKCLTLGAAGVAAGGLYQPQKVSSRIFGSDKSSVSFVTTDDHREAAYQSLKPLQKEVEKAIGDRQVIIKVNAGLATPKYAKNSTHADHIRGILDFLKPIYDKRVIITEGTAGAKCSAFIGFENYGYMPLEKEYNAKFIDANEQDYTLKWIRAAKHHPQTINIIDMFMNPEVYLISAA

pLDDT: mean 84.43, std 18.95, range [31.72, 98.81]

Nearest PDB structures (foldseek):
  2e89-assembly2_C  TM=5.298E-01  e=1.750E-01  Aquifex aeolicus
  2ymb-assembly1_D  TM=2.767E-01  e=2.233E+00  Homo sapiens
  5dxf-assembly1_A  TM=3.223E-01  e=3.024E+00  Candida albicans SC5314
  8oo0-assembly1_SO  TM=3.548E-01  e=3.024E+00  Thermochaetoides thermophila
  3e3n-assembly3_E  TM=2.725E-01  e=5.218E+00  Ory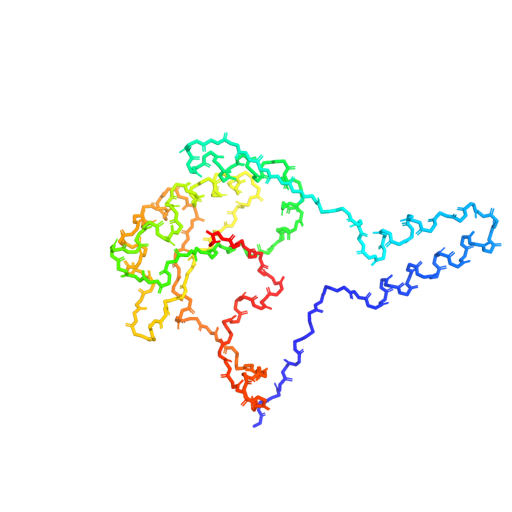ctolagus cuniculus